Protein AF-A0A2D1KMP4-F1 (afdb_monomer_lite)

Organism: NCBI:txid1423822

pLDDT: mean 81.21, std 15.98, range [39.69, 97.38]

Radius of gyration: 29.08 Å; chains: 1; bounding box: 63×43×90 Å

Secondary structure (DSSP, 8-state):
-PPPPPPGGG--S---HHHHHHHHHHHHHHHSSPPBPPSSPPTT--HHHHHHHHHHHHH-TT---BGGGHHHHHHHHHHHHHHHHHHHHHHHHHHHHHHHHHHHHHHHHHHHHHHHHT-HHHHHHHHHHHHHHHHHHHHHHHHHHHHHHHHHHHHHHHHHHHHHTT-SHHHHHHHTS--SS------HHHH--

Sequence (193 aa):
MARKQKLLSQSKGNLTVLQQEAKYKAEILAKDGLPNLQKTPPHHLTGVAKQEYKRIIQSLGELPLRNLDRAELENYCTWYSIYKSVSKSLQKVDDQLAKAEQTLAVVEDELQQAEAIGSPEIIKSAAIKVDGAESACDQLESKRDREISRLDKATKNIKGLASDLGLNVNSRMQMNMPKGEEKEHHSLKGMFG

InterPro domains:
  IPR006448 Putative phage terminase, small subunit, P27 family [PF05119] (49-181)

Foldseek 3Di:
DDDPDAQLLPDPDPDDLVRSVVRVVVVVVVQPDFAAADQQDDPPQDDQLNVVSNVCSVVVPPQRDGNVLVVLSSQLSVLVVQLVVLVVVLVVLVVVLVVLVVQLVVLVVQLVVVVVVVDPVSNVVSVVSNVVSVVVNVVSVVVNVVSVVSNVVSVVSNVVSCLVSCVDPVSVCSVPVPRPPDPPSPDPVNVVD

Structure (mmCIF, N/CA/C/O backbone):
data_AF-A0A2D1KMP4-F1
#
_entry.id   AF-A0A2D1KMP4-F1
#
loop_
_atom_site.group_PDB
_atom_site.id
_atom_site.type_symbol
_atom_site.label_atom_id
_atom_site.label_alt_id
_atom_site.label_comp_id
_atom_site.label_asym_id
_atom_site.label_entity_id
_atom_site.label_seq_id
_atom_site.pdbx_PDB_ins_code
_atom_site.Cartn_x
_atom_site.Cartn_y
_atom_site.Cartn_z
_atom_site.occupancy
_atom_site.B_iso_or_equiv
_atom_site.auth_seq_id
_atom_site.auth_comp_id
_atom_site.auth_asym_id
_atom_site.auth_atom_id
_atom_site.pdbx_PDB_model_num
ATOM 1 N N . MET A 1 1 ? 20.921 14.127 -9.027 1.00 40.28 1 MET A N 1
ATOM 2 C CA . MET A 1 1 ? 20.101 13.270 -9.914 1.00 40.28 1 MET A CA 1
ATOM 3 C C . MET A 1 1 ? 20.418 13.632 -11.358 1.00 40.28 1 MET A C 1
ATOM 5 O O . MET A 1 1 ? 20.222 14.786 -11.724 1.00 40.28 1 MET A O 1
ATOM 9 N N . ALA A 1 2 ? 20.964 12.707 -12.151 1.00 39.69 2 ALA A N 1
ATOM 10 C CA . ALA A 1 2 ? 21.237 12.959 -13.566 1.00 39.69 2 ALA A CA 1
ATOM 11 C C . ALA A 1 2 ? 19.915 13.167 -14.327 1.00 39.69 2 ALA A C 1
ATOM 13 O O . ALA A 1 2 ? 18.962 12.407 -14.153 1.00 39.69 2 ALA A O 1
ATOM 14 N N . ARG A 1 3 ? 19.830 14.221 -15.146 1.00 56.75 3 ARG A N 1
ATOM 15 C CA . ARG A 1 3 ? 18.652 14.491 -15.982 1.00 56.75 3 ARG A CA 1
ATOM 16 C C . ARG A 1 3 ? 18.532 13.388 -17.034 1.00 56.75 3 ARG A C 1
ATOM 18 O O . ARG A 1 3 ? 19.512 13.120 -17.726 1.00 56.75 3 ARG A O 1
ATOM 25 N N . LYS A 1 4 ? 17.339 12.799 -17.190 1.00 62.91 4 LYS A N 1
ATOM 26 C CA . LYS A 1 4 ? 17.062 11.816 -18.251 1.00 62.91 4 LYS A CA 1
ATOM 27 C C . LYS A 1 4 ? 17.505 12.386 -19.605 1.00 62.91 4 LYS A C 1
ATOM 29 O O . LYS A 1 4 ? 17.060 13.469 -20.000 1.00 62.91 4 LYS A O 1
ATOM 34 N N . GLN A 1 5 ? 18.428 11.688 -20.265 1.00 66.81 5 GLN A N 1
ATOM 35 C CA . GLN A 1 5 ? 18.938 12.067 -21.580 1.00 66.81 5 GLN A CA 1
ATOM 36 C C . GLN A 1 5 ? 17.789 11.969 -22.585 1.00 66.81 5 GLN A C 1
ATOM 38 O O . GLN A 1 5 ? 17.115 10.947 -22.671 1.00 66.81 5 GLN A O 1
ATOM 43 N N . LYS A 1 6 ? 17.542 13.055 -23.321 1.00 63.88 6 LYS A N 1
ATOM 44 C CA . LYS A 1 6 ? 16.583 13.059 -24.429 1.00 63.88 6 LYS A CA 1
ATOM 45 C C . LYS A 1 6 ? 17.267 12.524 -25.677 1.00 63.88 6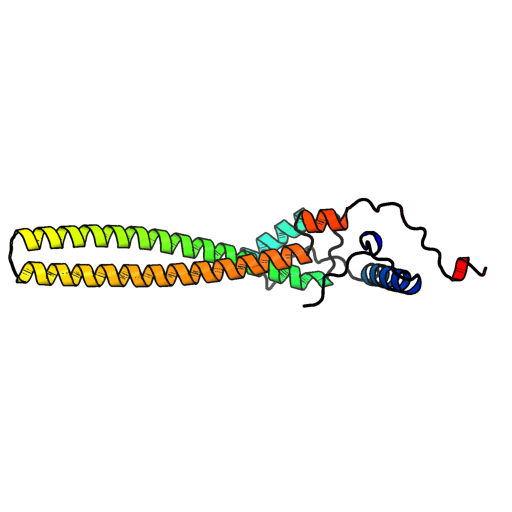 LYS A C 1
ATOM 47 O O . LYS A 1 6 ? 18.422 12.900 -25.918 1.00 63.88 6 LYS A O 1
ATOM 52 N N . LEU A 1 7 ? 16.525 11.752 -26.472 1.00 65.75 7 LEU A N 1
ATOM 53 C CA . LEU A 1 7 ? 16.952 11.348 -27.810 1.00 65.75 7 LEU A CA 1
ATOM 54 C C . LEU A 1 7 ? 17.369 12.581 -28.617 1.00 65.75 7 LEU A C 1
ATOM 56 O O . LEU A 1 7 ? 16.850 13.686 -28.401 1.00 65.75 7 LEU A O 1
ATOM 60 N N . LEU A 1 8 ? 18.306 12.405 -29.541 1.00 62.53 8 LEU A N 1
ATOM 61 C CA . LEU A 1 8 ? 18.800 13.470 -30.404 1.00 62.53 8 LEU A CA 1
ATOM 62 C C . LEU A 1 8 ? 17.639 14.160 -31.137 1.00 62.53 8 LEU A C 1
ATOM 64 O O . LEU A 1 8 ? 17.564 15.388 -31.133 1.00 62.53 8 LEU A O 1
ATOM 68 N N . SER A 1 9 ? 16.677 13.374 -31.627 1.00 59.25 9 SER A N 1
ATOM 69 C CA . SER A 1 9 ? 15.451 13.840 -32.294 1.00 59.25 9 SER A CA 1
ATOM 70 C C . SER A 1 9 ? 14.521 14.681 -31.407 1.00 59.25 9 SER A C 1
ATOM 72 O O . SER A 1 9 ? 13.751 15.494 -31.907 1.00 59.25 9 SER A O 1
ATOM 74 N N . GLN A 1 10 ? 14.590 14.533 -30.083 1.00 61.25 10 GLN A N 1
ATOM 75 C CA . GLN A 1 10 ? 13.753 15.257 -29.113 1.00 61.25 10 GLN A CA 1
ATOM 76 C C . GLN A 1 10 ? 14.471 16.453 -28.469 1.00 61.25 10 GLN A C 1
ATOM 78 O O . GLN A 1 10 ? 13.909 17.173 -27.629 1.00 61.25 10 GLN A O 1
ATOM 83 N N . SER A 1 11 ? 15.749 16.643 -28.789 1.00 66.31 11 SER A N 1
ATOM 84 C CA . SER A 1 11 ? 16.595 17.651 -28.169 1.00 66.31 11 SER A CA 1
ATOM 85 C C . SER A 1 11 ? 16.431 18.999 -28.875 1.00 66.31 11 SER A C 1
ATOM 87 O O . SER A 1 11 ? 17.081 19.263 -29.876 1.00 66.31 11 SER A O 1
ATOM 89 N N . LYS A 1 12 ? 15.624 19.905 -28.304 1.00 61.97 12 LYS A N 1
ATOM 90 C CA . LYS A 1 12 ? 15.416 21.286 -28.805 1.00 61.97 12 LYS A CA 1
ATOM 91 C C . LYS A 1 12 ? 16.604 22.250 -28.578 1.00 61.97 12 LYS A C 1
ATOM 93 O O . LYS A 1 12 ? 16.425 23.460 -28.626 1.00 61.97 12 LYS A O 1
ATOM 98 N N . GLY A 1 13 ? 17.787 21.737 -28.241 1.00 68.44 13 GLY A N 1
ATOM 99 C CA . GLY A 1 13 ? 18.981 22.554 -27.993 1.00 68.44 13 GLY A CA 1
ATOM 100 C C . GLY A 1 13 ? 19.805 22.770 -29.263 1.00 68.44 13 GLY A C 1
ATOM 101 O O . GLY A 1 13 ? 19.867 21.875 -30.106 1.00 68.44 13 GLY A O 1
ATOM 102 N N . ASN A 1 14 ? 20.485 23.915 -29.368 1.00 71.81 14 ASN A N 1
ATOM 103 C CA . ASN A 1 14 ? 21.475 24.192 -30.417 1.00 71.81 14 ASN A CA 1
ATOM 104 C C . ASN A 1 14 ? 22.758 23.380 -30.153 1.00 71.81 14 ASN A C 1
ATOM 106 O O . ASN A 1 14 ? 23.738 23.899 -29.627 1.00 71.81 14 ASN A O 1
ATOM 110 N N . LEU A 1 15 ? 22.711 22.075 -30.434 1.00 71.00 15 LEU A N 1
ATOM 111 C CA . LEU A 1 15 ? 23.826 21.144 -30.242 1.00 71.00 15 LEU A CA 1
ATOM 112 C C . LEU A 1 15 ? 24.847 21.278 -31.376 1.00 71.00 15 LEU A C 1
ATOM 114 O O . LEU A 1 15 ? 24.460 21.316 -32.546 1.00 71.00 15 LEU A O 1
ATOM 118 N N . THR A 1 16 ? 26.138 21.270 -31.041 1.00 78.81 16 THR A N 1
ATOM 119 C CA . THR A 1 16 ? 27.217 21.223 -32.042 1.00 78.81 16 THR A CA 1
ATOM 120 C C . THR A 1 16 ? 27.238 19.870 -32.761 1.00 78.81 16 THR A C 1
ATOM 122 O O . THR A 1 16 ? 26.800 18.867 -32.200 1.00 78.81 16 THR A O 1
ATOM 125 N N . VAL A 1 17 ? 27.779 19.807 -33.984 1.00 74.19 17 VAL A N 1
ATOM 126 C CA . VAL A 1 17 ? 27.841 18.567 -34.794 1.00 74.19 17 VAL A CA 1
ATOM 127 C C . VAL A 1 17 ? 28.484 17.404 -34.017 1.00 74.19 17 VAL A C 1
ATOM 129 O O . VAL A 1 17 ? 27.956 16.296 -34.003 1.00 74.19 17 VAL A O 1
ATOM 132 N N . LEU A 1 18 ? 29.546 17.678 -33.250 1.00 72.12 18 LEU A N 1
ATOM 133 C CA . LEU A 1 18 ? 30.201 16.685 -32.385 1.00 72.12 18 LEU A CA 1
ATOM 134 C C . LEU A 1 18 ? 29.292 16.162 -31.259 1.00 72.12 18 LEU A C 1
ATOM 136 O O . LEU A 1 18 ? 29.326 14.977 -30.930 1.00 72.12 18 LEU A O 1
ATOM 140 N N . GLN A 1 19 ? 28.459 17.022 -30.663 1.00 70.25 19 GLN A N 1
ATOM 141 C CA . GLN A 1 19 ? 27.498 16.612 -29.633 1.00 70.25 19 GLN A CA 1
ATOM 142 C C . GLN A 1 19 ? 26.354 15.775 -30.219 1.00 70.25 19 GLN A C 1
ATOM 144 O O . GLN A 1 19 ? 25.850 14.874 -29.545 1.00 70.25 19 GLN A O 1
ATOM 149 N N . GLN A 1 20 ? 25.947 16.060 -31.458 1.00 70.19 20 GLN A N 1
ATOM 150 C CA . GLN A 1 20 ? 24.933 15.285 -32.173 1.00 70.19 20 GLN A CA 1
ATOM 151 C C . GLN A 1 20 ? 25.458 13.883 -32.512 1.00 70.19 20 GLN A C 1
ATOM 153 O O . GLN A 1 20 ? 24.801 12.899 -32.175 1.00 70.19 20 GLN A O 1
ATOM 158 N N . GLU A 1 21 ? 26.680 13.780 -33.045 1.00 66.12 21 GLU A N 1
ATOM 159 C CA . GLU A 1 21 ? 27.351 12.500 -33.305 1.00 66.12 21 GLU A CA 1
ATOM 160 C C . GLU A 1 21 ? 27.545 11.672 -32.032 1.00 66.12 21 GLU A C 1
ATOM 162 O O . GLU A 1 21 ? 27.299 10.468 -32.038 1.00 66.12 21 GLU A O 1
ATOM 167 N N . ALA A 1 22 ? 27.962 12.297 -30.926 1.00 67.56 22 ALA A N 1
ATOM 168 C CA . ALA A 1 22 ? 28.132 11.605 -29.651 1.00 67.56 22 ALA A CA 1
ATOM 169 C C . ALA A 1 22 ? 26.804 11.029 -29.136 1.00 67.56 22 ALA A C 1
ATOM 171 O O . ALA A 1 22 ? 26.774 9.885 -28.687 1.00 67.56 22 ALA A O 1
ATOM 172 N N . LYS A 1 23 ? 25.699 11.780 -29.249 1.00 68.25 23 LYS A N 1
ATOM 173 C CA . LYS A 1 23 ? 24.355 11.295 -28.895 1.00 68.25 23 LYS A CA 1
ATOM 174 C C . LYS A 1 23 ? 23.878 10.176 -29.815 1.00 68.25 23 LYS A C 1
ATOM 176 O O . LYS A 1 23 ? 23.382 9.174 -29.315 1.00 68.25 23 LYS A O 1
ATOM 181 N N . TYR A 1 24 ? 24.062 10.316 -31.125 1.00 66.56 24 TYR A N 1
ATOM 182 C CA . TYR A 1 24 ? 23.687 9.291 -32.098 1.00 66.56 24 TYR A CA 1
ATOM 183 C C . TYR A 1 24 ? 24.484 7.997 -31.891 1.00 66.56 24 TYR A C 1
ATOM 185 O O . TYR A 1 24 ? 23.910 6.914 -31.837 1.00 66.56 24 TYR A O 1
ATOM 193 N N . LYS A 1 25 ? 25.801 8.100 -31.673 1.00 62.97 25 LYS A N 1
ATOM 194 C CA . LYS A 1 25 ? 26.648 6.956 -31.316 1.00 62.97 25 LYS A CA 1
ATOM 195 C C . LYS A 1 25 ? 26.201 6.326 -30.001 1.00 62.97 25 LYS A C 1
ATOM 197 O O . LYS A 1 25 ? 26.124 5.109 -29.950 1.00 62.97 25 LYS A O 1
ATOM 202 N N . ALA A 1 26 ? 25.848 7.109 -28.978 1.00 63.12 26 ALA A N 1
ATOM 203 C CA . ALA A 1 26 ? 25.287 6.570 -27.734 1.00 63.12 26 ALA A CA 1
ATOM 204 C C . ALA A 1 26 ? 23.953 5.839 -27.964 1.00 63.12 26 ALA A C 1
ATOM 206 O O . ALA A 1 26 ? 23.725 4.798 -27.358 1.00 63.12 26 ALA A O 1
ATOM 207 N N . GLU A 1 27 ? 23.088 6.340 -28.851 1.00 62.53 27 GLU A N 1
ATOM 208 C CA . GLU A 1 27 ? 21.833 5.677 -29.221 1.00 62.53 27 GLU A CA 1
ATOM 209 C C . GLU A 1 27 ? 22.067 4.364 -29.977 1.00 62.53 27 GLU A C 1
ATOM 211 O O . GLU A 1 27 ? 21.399 3.376 -29.682 1.00 62.53 27 GLU A O 1
ATOM 216 N N . ILE A 1 28 ? 23.011 4.326 -30.922 1.00 61.72 28 ILE A N 1
ATOM 217 C CA . ILE A 1 28 ? 23.364 3.117 -31.682 1.00 61.72 28 ILE A CA 1
ATOM 218 C C . ILE A 1 28 ? 24.086 2.096 -30.795 1.00 61.72 28 ILE A C 1
ATOM 220 O O . ILE A 1 28 ? 23.699 0.935 -30.776 1.00 61.72 28 ILE A O 1
ATOM 224 N N . LEU A 1 29 ? 25.059 2.527 -29.988 1.00 61.53 29 LEU A N 1
ATOM 225 C CA . LEU A 1 29 ? 25.752 1.680 -29.007 1.00 61.53 29 LEU A CA 1
ATOM 226 C C . LEU A 1 29 ? 24.793 1.140 -27.943 1.00 61.53 29 LEU A C 1
ATOM 228 O O . LEU A 1 29 ? 24.968 0.026 -27.463 1.00 61.53 29 LEU A O 1
ATOM 232 N N . ALA A 1 30 ? 23.763 1.909 -27.582 1.00 60.41 30 ALA A N 1
ATOM 233 C CA . ALA A 1 30 ? 22.693 1.401 -26.743 1.00 60.41 30 ALA A CA 1
ATOM 234 C C . ALA A 1 30 ? 21.821 0.391 -27.499 1.00 60.41 30 ALA A C 1
ATOM 236 O O . ALA A 1 30 ? 21.350 -0.549 -26.873 1.00 60.41 30 ALA A O 1
ATOM 237 N N . LYS A 1 31 ? 21.561 0.577 -28.804 1.00 57.25 31 LYS A N 1
ATOM 238 C CA . LYS A 1 31 ? 20.735 -0.290 -29.674 1.00 57.25 31 LYS A CA 1
ATOM 239 C C . LYS A 1 31 ? 21.371 -1.650 -29.975 1.00 57.25 31 LYS A C 1
ATOM 241 O O . LYS A 1 31 ? 20.670 -2.651 -29.836 1.00 57.25 31 LYS A O 1
ATOM 246 N N . ASP A 1 32 ? 22.651 -1.691 -30.324 1.00 52.06 32 ASP A N 1
ATOM 247 C CA . ASP A 1 32 ? 23.291 -2.874 -30.901 1.00 52.06 32 ASP A CA 1
ATOM 248 C C . ASP A 1 32 ? 24.003 -3.747 -29.860 1.00 52.06 32 ASP A C 1
ATOM 250 O O . ASP A 1 32 ? 25.019 -3.369 -29.282 1.00 52.06 32 ASP A O 1
ATOM 254 N N . GLY A 1 33 ? 23.483 -4.963 -29.661 1.00 54.53 33 GLY A N 1
ATOM 255 C CA . GLY A 1 33 ? 24.245 -6.079 -29.083 1.00 54.53 33 GLY A CA 1
ATOM 256 C C . GLY A 1 33 ? 23.697 -6.703 -27.798 1.00 54.53 33 GLY A C 1
ATOM 257 O O . GLY A 1 33 ? 24.234 -7.712 -27.344 1.00 54.53 33 GLY A O 1
ATOM 258 N N . LEU A 1 34 ? 22.630 -6.162 -27.205 1.00 60.38 34 LEU A N 1
ATOM 259 C CA . LEU A 1 34 ? 22.064 -6.716 -25.971 1.00 60.38 34 LEU A CA 1
ATOM 260 C C . LEU A 1 34 ? 20.913 -7.693 -26.258 1.00 60.38 34 LEU A C 1
ATOM 262 O O . LEU A 1 34 ? 19.994 -7.351 -27.003 1.00 60.38 34 LEU A O 1
ATOM 266 N N . PRO A 1 35 ? 20.916 -8.890 -25.642 1.00 63.44 35 PRO A N 1
ATOM 267 C CA . PRO A 1 35 ? 19.876 -9.881 -25.866 1.00 63.44 35 PRO A CA 1
ATOM 268 C C . PRO A 1 35 ? 18.506 -9.370 -25.408 1.00 63.44 35 PRO A C 1
ATOM 270 O O . PRO A 1 35 ? 18.383 -8.674 -24.393 1.00 63.44 35 PRO A O 1
ATOM 273 N N . ASN A 1 36 ? 17.473 -9.770 -26.153 1.00 68.94 36 ASN A N 1
ATOM 274 C CA . ASN A 1 36 ? 16.077 -9.488 -25.831 1.00 68.94 36 ASN A CA 1
ATOM 275 C C . ASN A 1 36 ? 15.731 -9.942 -24.411 1.00 68.94 36 ASN A C 1
ATOM 277 O O . ASN A 1 36 ? 16.254 -10.947 -23.920 1.00 68.94 36 ASN A O 1
ATOM 281 N N . LEU A 1 37 ? 14.814 -9.210 -23.781 1.00 78.31 37 LEU A N 1
ATOM 282 C CA . LEU A 1 37 ? 14.340 -9.503 -22.438 1.00 78.31 37 LEU A CA 1
ATOM 283 C C . LEU A 1 37 ? 13.833 -10.952 -22.312 1.00 78.31 37 LEU A C 1
ATOM 285 O O . LEU A 1 37 ? 13.089 -11.455 -23.161 1.00 78.31 37 LEU A O 1
ATOM 289 N N . GLN A 1 38 ? 14.225 -11.623 -21.229 1.00 78.12 38 GLN A N 1
ATOM 290 C CA . GLN A 1 38 ? 13.763 -12.969 -20.912 1.00 78.12 38 GLN A CA 1
ATOM 291 C C . GLN A 1 38 ? 12.228 -13.010 -20.839 1.00 78.12 38 GLN A C 1
ATOM 293 O O . GLN A 1 38 ? 11.606 -12.339 -20.026 1.00 78.12 38 GLN A O 1
ATOM 298 N N . LYS A 1 39 ? 11.594 -13.844 -21.669 1.00 80.06 39 LYS A N 1
ATOM 299 C CA . LYS A 1 39 ? 10.124 -13.973 -21.684 1.00 80.06 39 LYS A CA 1
ATOM 300 C C . LYS A 1 39 ? 9.580 -14.700 -20.451 1.00 80.06 39 LYS A C 1
ATOM 302 O O . LYS A 1 39 ? 8.442 -14.489 -20.039 1.00 80.06 39 LYS A O 1
ATOM 307 N N . THR A 1 40 ? 10.376 -15.600 -19.881 1.00 83.44 40 THR A N 1
ATOM 308 C CA . THR A 1 40 ? 9.990 -16.399 -18.717 1.00 83.44 40 THR A CA 1
ATOM 309 C C . THR A 1 40 ? 10.336 -15.672 -17.421 1.00 83.44 40 THR A C 1
ATOM 311 O O . THR A 1 40 ? 11.474 -15.223 -17.283 1.00 83.44 40 THR A O 1
ATOM 314 N N . PRO A 1 41 ? 9.421 -15.620 -16.438 1.00 85.00 41 PRO A N 1
ATOM 315 C CA . PRO A 1 41 ? 9.724 -15.008 -15.157 1.00 85.00 41 PRO A CA 1
ATOM 316 C C . PRO A 1 41 ? 10.853 -15.769 -14.432 1.00 85.00 41 PRO A C 1
ATOM 318 O O . PRO A 1 41 ? 10.819 -17.005 -14.396 1.00 85.00 41 PRO A O 1
ATOM 321 N N . PRO A 1 42 ? 11.810 -15.051 -13.823 1.00 85.31 42 PRO A N 1
ATOM 322 C CA . PRO A 1 42 ? 12.849 -15.604 -12.958 1.00 85.31 42 PRO A CA 1
ATOM 323 C C . PRO A 1 42 ? 12.305 -16.490 -11.833 1.00 85.31 42 PRO A C 1
ATOM 325 O O . PRO A 1 42 ? 11.187 -16.293 -11.353 1.00 85.31 42 PRO A O 1
ATOM 328 N N . HIS A 1 43 ? 13.121 -17.440 -11.369 1.00 85.81 43 HIS A N 1
ATOM 329 C CA . HIS A 1 43 ? 12.715 -18.402 -10.340 1.00 85.81 43 HIS A CA 1
ATOM 330 C C . HIS A 1 43 ? 12.435 -17.749 -8.977 1.00 85.81 43 HIS A C 1
ATOM 332 O O . HIS A 1 43 ? 11.528 -18.178 -8.269 1.00 85.81 43 HIS A O 1
ATOM 338 N N . HIS A 1 44 ? 13.169 -16.686 -8.632 1.00 87.25 44 HIS A N 1
ATOM 339 C CA . HIS A 1 44 ? 13.010 -15.968 -7.364 1.00 87.25 44 HIS A CA 1
ATOM 340 C C . HIS A 1 44 ? 11.761 -15.083 -7.302 1.00 87.25 44 HIS A C 1
ATOM 342 O O . HIS A 1 44 ? 11.338 -14.711 -6.210 1.00 87.25 44 HIS A O 1
ATOM 348 N N . LEU A 1 45 ? 11.139 -14.752 -8.441 1.00 88.62 45 LEU A N 1
ATOM 349 C CA . LEU A 1 45 ? 9.869 -14.027 -8.446 1.00 88.62 45 LEU A CA 1
ATOM 350 C C . LEU A 1 45 ? 8.720 -14.978 -8.099 1.00 88.62 45 LEU A C 1
ATOM 352 O O . LEU A 1 45 ? 8.444 -15.951 -8.806 1.00 88.62 45 LEU A O 1
ATOM 356 N N . THR A 1 46 ? 7.999 -14.661 -7.026 1.00 90.12 46 THR A N 1
ATOM 357 C CA . THR A 1 46 ? 6.922 -15.499 -6.486 1.00 90.12 46 THR A CA 1
ATOM 358 C C . THR A 1 46 ? 5.575 -14.767 -6.461 1.00 90.12 46 THR A C 1
ATOM 360 O O . THR A 1 46 ? 5.496 -13.539 -6.543 1.00 90.12 46 THR A O 1
ATOM 363 N N . GLY A 1 47 ? 4.481 -15.536 -6.413 1.00 92.81 47 GLY A N 1
ATOM 364 C CA . GLY A 1 47 ? 3.122 -15.022 -6.213 1.00 92.81 47 GLY A CA 1
ATOM 365 C C . GLY A 1 47 ? 2.678 -13.946 -7.214 1.00 92.81 47 GLY A C 1
ATOM 366 O O . GLY A 1 47 ? 2.721 -14.147 -8.430 1.00 92.81 47 GLY A O 1
ATOM 367 N N . VAL A 1 48 ? 2.228 -12.803 -6.684 1.00 93.19 48 VAL A N 1
ATOM 368 C CA . VAL A 1 48 ? 1.697 -11.667 -7.459 1.00 93.19 48 VAL A CA 1
ATOM 369 C C . VAL A 1 48 ? 2.762 -11.068 -8.377 1.00 93.19 48 VAL A C 1
ATOM 371 O O . VAL A 1 48 ? 2.452 -10.734 -9.517 1.00 93.19 48 VAL A O 1
ATOM 374 N N . ALA A 1 49 ? 4.019 -10.992 -7.932 1.00 93.25 49 ALA A N 1
ATOM 375 C CA . ALA A 1 49 ? 5.102 -10.435 -8.739 1.00 93.25 49 ALA A CA 1
ATOM 376 C C . ALA A 1 49 ? 5.332 -11.258 -10.019 1.00 93.25 49 ALA A C 1
ATOM 378 O O . ALA A 1 49 ? 5.498 -10.711 -11.106 1.00 93.25 49 ALA A O 1
ATOM 379 N N . LYS A 1 50 ? 5.253 -12.591 -9.917 1.00 93.56 50 LYS A N 1
ATOM 380 C CA . LYS A 1 50 ? 5.367 -13.501 -11.068 1.00 93.56 50 LYS A CA 1
ATOM 381 C C . LYS A 1 50 ? 4.215 -13.342 -12.062 1.00 93.56 50 LYS A C 1
ATOM 383 O O . LYS A 1 50 ? 4.425 -13.454 -13.269 1.00 93.56 50 LYS A O 1
ATOM 388 N N . GLN A 1 51 ? 2.999 -13.125 -11.564 1.00 93.00 51 GLN A N 1
ATOM 389 C CA . GLN A 1 51 ? 1.825 -12.872 -12.406 1.00 93.00 51 GLN A CA 1
ATOM 390 C C . GLN A 1 51 ? 1.962 -11.539 -13.144 1.00 93.00 51 GLN A C 1
ATOM 392 O O . GLN A 1 51 ? 1.715 -11.479 -14.346 1.00 93.00 51 GLN A O 1
ATOM 397 N N . GLU A 1 52 ? 2.424 -10.506 -12.443 1.00 91.62 52 GLU A N 1
ATOM 398 C CA . GLU A 1 52 ? 2.630 -9.181 -13.018 1.00 91.62 52 GLU A CA 1
ATOM 399 C C . GLU A 1 52 ? 3.714 -9.189 -14.098 1.00 91.62 52 GLU A C 1
ATOM 401 O O . GLU A 1 52 ? 3.506 -8.651 -15.183 1.00 91.62 52 GLU A O 1
ATOM 406 N N . TYR A 1 53 ? 4.816 -9.905 -13.864 1.00 91.56 53 TYR A N 1
ATOM 407 C CA . TYR A 1 53 ? 5.857 -10.104 -14.871 1.00 91.56 53 TYR A CA 1
ATOM 408 C C . TYR A 1 53 ? 5.283 -10.699 -16.162 1.00 91.56 53 TYR A C 1
ATOM 410 O O . TYR A 1 53 ? 5.509 -10.177 -17.252 1.00 91.56 53 TYR A O 1
ATOM 418 N N . LYS A 1 54 ? 4.480 -11.767 -16.050 1.00 90.81 54 LYS A N 1
ATOM 419 C CA . LYS A 1 54 ? 3.829 -12.396 -17.210 1.00 90.81 54 LYS A CA 1
ATOM 420 C C . LYS A 1 54 ? 2.899 -11.424 -17.940 1.00 90.81 54 LYS A C 1
ATOM 422 O O . LYS A 1 54 ? 2.937 -11.371 -19.166 1.00 90.81 54 LYS A O 1
ATOM 427 N N . ARG A 1 55 ? 2.102 -10.646 -17.201 1.00 89.81 55 ARG A N 1
ATOM 428 C CA . ARG A 1 55 ? 1.179 -9.646 -17.758 1.00 89.81 55 ARG A CA 1
ATOM 429 C C . ARG A 1 55 ? 1.922 -8.579 -18.562 1.00 89.81 55 ARG A C 1
ATOM 431 O O . ARG A 1 55 ? 1.509 -8.248 -19.673 1.00 89.81 55 ARG A O 1
ATOM 438 N N . ILE A 1 56 ? 3.019 -8.057 -18.013 1.00 87.19 56 ILE A N 1
ATOM 439 C CA . ILE A 1 56 ? 3.839 -7.026 -18.657 1.00 87.19 56 ILE A CA 1
ATOM 440 C C . ILE A 1 56 ? 4.492 -7.576 -19.921 1.00 87.19 56 ILE A C 1
ATOM 442 O O . ILE A 1 56 ? 4.343 -6.966 -20.973 1.00 87.19 56 ILE A O 1
ATOM 446 N N . ILE A 1 57 ? 5.127 -8.750 -19.853 1.00 85.19 57 ILE A N 1
ATOM 447 C CA . ILE A 1 57 ? 5.757 -9.387 -21.021 1.00 85.19 57 ILE A CA 1
ATOM 448 C C . ILE A 1 57 ? 4.747 -9.636 -22.151 1.00 85.19 57 ILE A C 1
ATOM 450 O O . ILE A 1 57 ? 5.075 -9.422 -23.313 1.00 85.19 57 ILE A O 1
ATOM 454 N N . GLN A 1 58 ? 3.512 -10.036 -21.832 1.00 83.94 58 GLN A N 1
ATOM 455 C CA . GLN A 1 58 ? 2.447 -10.200 -22.832 1.00 83.94 58 GLN A CA 1
ATOM 456 C C . GLN A 1 58 ? 1.998 -8.869 -23.453 1.00 83.94 58 GLN A C 1
ATOM 458 O O . GLN A 1 58 ? 1.612 -8.835 -24.616 1.00 83.94 58 GLN A O 1
ATOM 463 N N . SER A 1 59 ? 2.063 -7.777 -22.689 1.00 78.50 59 SER A N 1
ATOM 464 C CA . SER A 1 59 ? 1.605 -6.442 -23.103 1.00 78.50 59 SER A CA 1
ATOM 465 C C . SER A 1 59 ? 2.718 -5.565 -23.695 1.00 78.50 59 SER A C 1
ATOM 467 O O . SER A 1 59 ? 2.467 -4.417 -24.066 1.00 78.50 59 SER A O 1
ATOM 469 N N . LEU A 1 60 ? 3.961 -6.059 -23.739 1.00 74.44 60 LEU A N 1
ATOM 470 C CA . LEU A 1 60 ? 5.140 -5.283 -24.133 1.00 74.44 60 LEU A CA 1
ATOM 471 C C . LEU A 1 60 ? 5.121 -4.881 -25.616 1.00 74.44 60 LEU A C 1
ATOM 473 O O . LEU A 1 60 ? 5.638 -3.820 -25.959 1.00 74.44 60 LEU A O 1
ATOM 477 N N . GLY A 1 61 ? 4.501 -5.694 -26.479 1.00 68.81 61 GLY A N 1
ATOM 478 C CA . GLY A 1 61 ? 4.467 -5.458 -27.925 1.00 68.81 61 GLY A CA 1
ATOM 479 C C . GLY A 1 61 ? 5.875 -5.334 -28.517 1.00 68.81 61 GLY A C 1
ATOM 480 O O . GLY A 1 61 ? 6.729 -6.179 -28.262 1.00 68.81 61 GLY A O 1
ATOM 481 N N . GLU A 1 62 ? 6.114 -4.263 -29.276 1.00 64.25 62 GLU A N 1
ATOM 482 C CA . GLU A 1 62 ? 7.390 -3.957 -29.949 1.00 64.25 62 GLU A CA 1
ATOM 483 C C . GLU A 1 62 ? 8.331 -3.058 -29.126 1.00 64.25 62 GLU A C 1
ATOM 485 O O . GLU A 1 62 ? 9.280 -2.486 -29.664 1.00 64.25 62 GLU A O 1
ATOM 490 N N . LEU A 1 63 ? 8.077 -2.875 -27.824 1.00 67.81 63 LEU A N 1
ATOM 491 C CA . LEU A 1 63 ? 8.961 -2.055 -26.995 1.00 67.81 63 LEU A CA 1
ATOM 492 C C . LEU A 1 63 ? 10.389 -2.630 -26.996 1.00 67.81 63 LEU A C 1
ATOM 494 O O . LEU A 1 63 ? 10.556 -3.823 -26.726 1.00 67.81 63 LEU A O 1
ATOM 498 N N . PRO A 1 64 ? 11.426 -1.798 -27.214 1.00 67.50 64 PRO A N 1
ATOM 499 C CA . PRO A 1 64 ? 12.817 -2.241 -27.260 1.00 67.50 64 PRO A CA 1
ATOM 500 C C . PRO A 1 64 ? 13.388 -2.463 -25.846 1.00 67.50 64 PRO A C 1
ATOM 502 O O . PRO A 1 64 ? 14.423 -1.901 -25.491 1.00 67.50 64 PRO A O 1
ATOM 505 N N . LEU A 1 65 ? 12.699 -3.256 -25.020 1.00 70.56 65 LEU A N 1
ATOM 506 C CA . LEU A 1 65 ? 13.170 -3.649 -23.694 1.00 70.56 65 LEU A CA 1
ATOM 507 C C . LEU A 1 65 ? 14.150 -4.816 -23.805 1.00 70.56 65 LEU A C 1
ATOM 509 O O . LEU A 1 65 ? 13.892 -5.835 -24.454 1.00 70.56 65 LEU A O 1
ATOM 513 N N . ARG A 1 66 ? 15.292 -4.666 -23.144 1.00 72.75 66 ARG A N 1
ATOM 514 C CA . ARG A 1 66 ? 16.421 -5.595 -23.212 1.00 72.75 66 ARG A CA 1
ATOM 515 C C . ARG A 1 66 ? 16.626 -6.307 -21.890 1.00 72.75 66 ARG A C 1
ATOM 517 O O . ARG A 1 66 ? 16.094 -5.914 -20.858 1.00 72.75 66 ARG A O 1
ATOM 524 N N . ASN A 1 67 ? 17.474 -7.333 -21.892 1.00 72.88 67 ASN A N 1
ATOM 525 C CA . ASN A 1 67 ? 17.878 -7.995 -20.649 1.00 72.88 67 ASN A CA 1
ATOM 526 C C . ASN A 1 67 ? 18.580 -7.067 -19.649 1.00 72.88 67 ASN A C 1
ATOM 528 O O . ASN A 1 67 ? 18.600 -7.390 -18.467 1.00 72.88 67 ASN A O 1
ATOM 532 N N . LEU A 1 68 ? 19.122 -5.925 -20.081 1.00 72.06 68 LEU A N 1
ATOM 533 C CA . LEU A 1 68 ? 19.654 -4.920 -19.158 1.00 72.06 68 LEU A CA 1
ATOM 534 C C . LEU A 1 68 ? 18.550 -4.343 -18.254 1.00 72.06 68 LEU A C 1
ATOM 536 O O . LEU A 1 68 ? 18.755 -4.187 -17.054 1.00 72.06 68 LEU A O 1
ATOM 540 N N . ASP A 1 69 ? 17.352 -4.147 -18.807 1.00 79.94 69 ASP A N 1
ATOM 541 C CA . ASP A 1 69 ? 16.181 -3.606 -18.105 1.00 79.94 69 ASP A CA 1
ATOM 542 C C . ASP A 1 69 ? 15.498 -4.665 -17.218 1.00 79.94 69 ASP A C 1
ATOM 544 O O . ASP A 1 69 ? 14.532 -4.392 -16.501 1.00 79.94 69 ASP A O 1
ATOM 548 N N . ARG A 1 70 ? 15.997 -5.910 -17.243 1.00 83.12 70 ARG A N 1
ATOM 549 C CA . ARG A 1 70 ? 15.430 -7.037 -16.498 1.00 83.12 70 ARG A CA 1
ATOM 550 C C . ARG A 1 70 ? 15.388 -6.761 -15.001 1.00 83.12 70 ARG A C 1
ATOM 552 O O . ARG A 1 70 ? 14.365 -7.026 -14.378 1.00 83.12 70 ARG A O 1
ATOM 559 N N . ALA A 1 71 ? 16.467 -6.227 -14.431 1.00 86.50 71 ALA A N 1
ATOM 560 C CA . ALA A 1 71 ? 16.529 -5.925 -13.002 1.00 86.50 71 ALA A CA 1
ATOM 561 C C . ALA A 1 71 ? 15.485 -4.867 -12.602 1.00 86.50 71 ALA A C 1
ATOM 563 O O . ALA A 1 71 ? 14.832 -4.991 -11.566 1.00 86.50 71 ALA A O 1
ATOM 564 N N . GLU A 1 72 ? 15.273 -3.857 -13.448 1.00 88.31 72 GLU A N 1
ATOM 565 C CA . GLU A 1 72 ? 14.254 -2.827 -13.231 1.00 88.31 72 GLU A CA 1
ATOM 566 C C . GLU A 1 72 ? 12.839 -3.406 -13.318 1.00 88.31 72 GLU A C 1
ATOM 568 O O . GLU A 1 72 ? 11.996 -3.107 -12.469 1.00 88.31 72 GLU A O 1
ATOM 573 N N . LEU A 1 73 ? 12.585 -4.300 -14.278 1.00 89.38 73 LEU A N 1
ATOM 574 C CA . LEU A 1 73 ? 11.305 -4.995 -14.395 1.00 89.38 73 LEU A CA 1
ATOM 575 C C . LEU A 1 73 ? 11.035 -5.928 -13.207 1.00 89.38 73 LEU A C 1
ATOM 577 O O . LEU A 1 73 ? 9.918 -5.970 -12.691 1.00 89.38 73 LEU A O 1
ATOM 581 N N . GLU A 1 74 ? 12.036 -6.675 -12.748 1.00 91.44 74 GLU A N 1
ATOM 582 C CA . GLU A 1 74 ? 11.915 -7.531 -11.564 1.00 91.44 74 GLU A CA 1
ATOM 583 C C . GLU A 1 74 ? 11.600 -6.706 -10.308 1.00 91.44 74 GLU A C 1
ATOM 585 O O . GLU A 1 74 ? 10.702 -7.060 -9.532 1.00 91.44 74 GLU A O 1
ATOM 590 N N . ASN A 1 75 ? 12.271 -5.563 -10.148 1.00 91.94 75 ASN A N 1
ATOM 591 C CA . ASN A 1 75 ? 11.992 -4.613 -9.077 1.00 91.94 75 ASN A CA 1
ATOM 592 C C . ASN A 1 75 ? 10.579 -4.035 -9.188 1.00 91.94 75 ASN A C 1
ATOM 594 O O . ASN A 1 75 ? 9.874 -3.959 -8.181 1.00 91.94 75 ASN A O 1
ATOM 598 N N . TYR A 1 76 ? 10.128 -3.690 -10.397 1.00 93.88 76 TYR A N 1
ATOM 599 C CA . TYR A 1 76 ? 8.766 -3.212 -10.634 1.00 93.88 76 TYR A CA 1
ATOM 600 C C . TYR A 1 76 ? 7.739 -4.247 -10.169 1.00 93.88 76 TYR A C 1
ATOM 602 O O . TYR A 1 76 ? 6.835 -3.932 -9.395 1.00 93.88 76 TYR A O 1
ATOM 610 N N . CYS A 1 77 ? 7.914 -5.503 -10.585 1.00 93.69 77 CYS A N 1
ATOM 611 C CA . CYS A 1 77 ? 7.016 -6.599 -10.230 1.00 93.69 77 CYS A CA 1
ATOM 612 C C . CYS A 1 77 ? 6.986 -6.842 -8.714 1.00 93.69 77 CYS A C 1
ATOM 614 O O . CYS A 1 77 ? 5.925 -7.093 -8.136 1.00 93.69 77 CYS A O 1
ATOM 616 N N . THR A 1 78 ? 8.141 -6.731 -8.058 1.00 94.75 78 THR A N 1
ATOM 617 C CA . THR A 1 78 ? 8.261 -6.859 -6.601 1.00 94.75 78 THR A CA 1
ATOM 618 C C . THR A 1 78 ? 7.511 -5.738 -5.884 1.00 94.75 78 THR A C 1
ATOM 620 O O . THR A 1 78 ? 6.684 -6.011 -5.011 1.00 94.75 78 THR A O 1
ATOM 623 N N . TRP A 1 79 ? 7.709 -4.482 -6.294 1.00 96.19 79 TRP A N 1
ATOM 624 C CA . TRP A 1 79 ? 6.982 -3.344 -5.730 1.00 96.19 79 TRP A CA 1
ATOM 625 C C . TRP A 1 79 ? 5.478 -3.422 -5.983 1.00 96.19 79 TRP A C 1
ATOM 627 O O . TRP A 1 79 ? 4.702 -3.088 -5.090 1.00 96.19 79 TRP A O 1
ATOM 637 N N . TYR A 1 80 ? 5.051 -3.924 -7.143 1.00 95.31 80 TYR A N 1
ATOM 638 C CA . TYR A 1 80 ? 3.639 -4.167 -7.438 1.00 95.31 80 TYR A CA 1
ATOM 639 C C . TYR A 1 80 ? 3.021 -5.221 -6.505 1.00 95.31 80 TYR A C 1
ATOM 641 O O . TYR A 1 80 ? 1.903 -5.051 -6.012 1.00 95.31 80 TYR A O 1
ATOM 649 N N . SER A 1 81 ? 3.762 -6.288 -6.192 1.00 95.94 81 SER A N 1
ATOM 650 C CA . SER A 1 81 ? 3.333 -7.282 -5.203 1.00 95.94 81 SER A CA 1
ATOM 651 C C . SER A 1 81 ? 3.180 -6.670 -3.808 1.00 95.94 81 SER A C 1
ATOM 653 O O . SER A 1 81 ? 2.163 -6.901 -3.150 1.00 95.94 81 SER A O 1
ATOM 655 N N . ILE A 1 82 ? 4.153 -5.857 -3.377 1.00 95.88 82 ILE A N 1
ATOM 656 C CA . ILE A 1 82 ? 4.106 -5.141 -2.093 1.00 95.88 82 ILE A CA 1
ATOM 657 C C . ILE A 1 82 ? 2.898 -4.205 -2.059 1.00 95.88 82 ILE A C 1
ATOM 659 O O . ILE A 1 82 ? 2.107 -4.282 -1.123 1.00 95.88 82 ILE A O 1
ATOM 663 N N . TYR A 1 83 ? 2.701 -3.396 -3.102 1.00 97.12 83 TYR A N 1
ATOM 664 C CA . TYR A 1 83 ? 1.545 -2.511 -3.245 1.00 97.12 83 TYR A CA 1
ATOM 665 C C . TYR A 1 83 ? 0.234 -3.272 -3.025 1.00 97.12 83 TYR A C 1
ATOM 667 O O . TYR A 1 83 ? -0.536 -2.924 -2.136 1.00 97.12 83 TYR A O 1
ATOM 675 N N . LYS A 1 84 ? 0.027 -4.390 -3.735 1.00 96.25 84 LYS A N 1
ATOM 676 C CA . LYS A 1 84 ? -1.195 -5.197 -3.603 1.00 96.25 84 LYS A CA 1
ATOM 677 C C . LYS A 1 84 ? -1.367 -5.791 -2.201 1.00 96.25 84 LYS A C 1
ATOM 679 O O . LYS A 1 84 ? -2.498 -5.912 -1.733 1.00 96.25 84 LYS A O 1
ATOM 684 N N . SER A 1 85 ? -0.281 -6.187 -1.534 1.00 95.81 85 SER A N 1
ATOM 685 C CA . SER A 1 85 ? -0.352 -6.679 -0.150 1.00 95.81 85 SER A CA 1
ATOM 686 C C . SER A 1 85 ? -0.694 -5.576 0.850 1.00 95.81 85 SER A C 1
ATOM 688 O O . SER A 1 85 ? -1.547 -5.795 1.708 1.00 95.81 85 SER A O 1
ATOM 690 N N . VAL A 1 86 ? -0.097 -4.391 0.701 1.00 96.94 86 VAL A N 1
ATOM 691 C CA . VAL A 1 86 ? -0.336 -3.241 1.578 1.00 96.94 86 VAL A CA 1
ATOM 692 C C . VAL A 1 86 ? -1.757 -2.726 1.387 1.00 96.94 86 VAL A C 1
ATOM 694 O O . VAL A 1 86 ? -2.441 -2.509 2.373 1.00 96.94 86 VAL A O 1
ATOM 697 N N . SER A 1 87 ? -2.272 -2.643 0.155 1.00 96.88 87 SER A N 1
ATOM 698 C CA . SER A 1 87 ? -3.674 -2.265 -0.081 1.00 96.88 87 SER A CA 1
ATOM 699 C C . SER A 1 87 ? -4.661 -3.196 0.627 1.00 96.88 87 SER A C 1
ATOM 701 O O . SER A 1 87 ?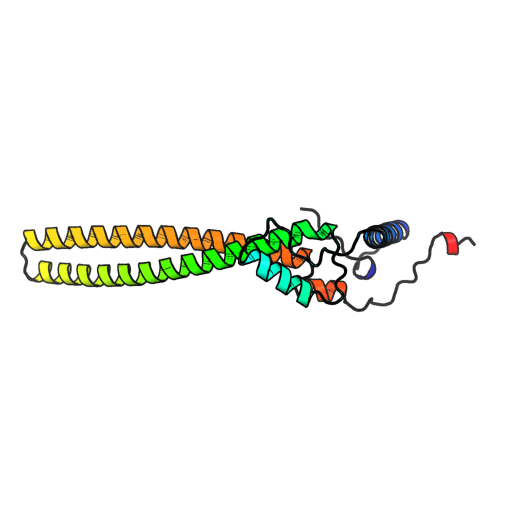 -5.643 -2.739 1.198 1.00 96.88 87 SER A O 1
ATOM 703 N N . LYS A 1 88 ? -4.393 -4.510 0.638 1.00 96.69 88 LYS A N 1
ATOM 704 C CA . LYS A 1 88 ? -5.222 -5.475 1.378 1.00 96.69 88 LYS A CA 1
ATOM 705 C C . LYS A 1 88 ? -5.088 -5.326 2.893 1.00 96.69 88 LYS A C 1
ATOM 707 O O . LYS A 1 88 ? -6.055 -5.557 3.606 1.00 96.69 88 LYS A O 1
ATOM 712 N N . SER A 1 89 ? -3.885 -5.033 3.378 1.00 96.12 89 SER A N 1
ATOM 713 C CA . SER A 1 89 ? -3.605 -4.796 4.797 1.00 96.12 89 SER A CA 1
ATOM 714 C C . SER A 1 89 ? -4.321 -3.540 5.289 1.00 96.12 89 SER A C 1
ATOM 716 O O . SER A 1 89 ? -5.015 -3.600 6.298 1.00 96.12 89 SER A O 1
ATOM 718 N N . LEU A 1 90 ? -4.239 -2.454 4.517 1.00 96.25 90 LEU A N 1
ATOM 719 C CA . LEU A 1 90 ? -4.908 -1.185 4.778 1.00 96.25 90 LEU A CA 1
ATOM 720 C C . LEU A 1 90 ? -6.425 -1.365 4.875 1.00 96.25 90 LEU A C 1
ATOM 722 O O . LEU A 1 90 ? -6.987 -1.015 5.900 1.00 96.25 90 LEU A O 1
ATOM 726 N N . GLN A 1 91 ? -7.049 -2.046 3.905 1.00 96.25 91 GLN A N 1
ATOM 727 C CA . GLN A 1 91 ? -8.488 -2.334 3.961 1.00 96.25 91 GLN A CA 1
ATOM 728 C C . GLN A 1 91 ? -8.890 -3.053 5.255 1.00 96.25 91 GLN A C 1
ATOM 730 O O . GLN A 1 91 ? -9.883 -2.707 5.878 1.00 96.25 91 GLN A O 1
ATOM 735 N N . LYS A 1 92 ? -8.103 -4.043 5.695 1.00 97.00 92 LYS A N 1
ATOM 736 C CA . LYS A 1 92 ? -8.383 -4.745 6.955 1.00 97.00 92 LYS A CA 1
ATOM 737 C C . LYS A 1 92 ? -8.260 -3.832 8.170 1.00 97.00 92 LYS A C 1
ATOM 739 O O . LYS A 1 92 ? -8.970 -4.052 9.142 1.00 97.00 92 LYS A O 1
ATOM 744 N N . VAL A 1 93 ? -7.318 -2.890 8.151 1.00 96.94 93 VAL A N 1
ATOM 745 C CA . VAL A 1 93 ? -7.158 -1.909 9.230 1.00 96.94 93 VAL A CA 1
ATOM 746 C C . VAL A 1 93 ? -8.332 -0.938 9.230 1.00 96.94 93 VAL A C 1
ATOM 748 O O . VAL A 1 93 ? -8.874 -0.696 10.298 1.00 96.94 93 VAL A O 1
ATOM 751 N N . ASP A 1 94 ? -8.782 -0.473 8.066 1.00 95.88 94 ASP A N 1
ATOM 752 C CA . ASP A 1 94 ? -9.964 0.388 7.950 1.00 95.88 94 ASP A CA 1
ATOM 753 C C . ASP A 1 94 ? -11.225 -0.331 8.464 1.00 95.88 94 ASP A C 1
ATOM 755 O O . ASP A 1 94 ? -11.975 0.223 9.265 1.00 95.88 94 ASP A O 1
ATOM 759 N N . ASP A 1 95 ? -11.406 -1.610 8.114 1.00 96.62 95 ASP A N 1
ATOM 760 C CA . ASP A 1 95 ? -12.512 -2.433 8.625 1.00 96.62 95 ASP A CA 1
ATOM 761 C C . ASP A 1 95 ? -12.432 -2.646 10.153 1.00 96.62 95 ASP A C 1
ATOM 763 O O . ASP A 1 95 ? -13.454 -2.827 10.819 1.00 96.62 95 ASP A O 1
ATOM 767 N N . GLN A 1 96 ? -11.220 -2.700 10.720 1.00 96.44 96 GLN A N 1
ATOM 768 C CA . GLN A 1 96 ? -10.998 -2.806 12.167 1.00 96.44 96 GLN A CA 1
ATOM 769 C C . GLN A 1 96 ? -11.277 -1.482 12.872 1.00 96.44 96 GLN A C 1
ATOM 771 O O . GLN A 1 96 ? -11.898 -1.490 13.931 1.00 96.44 96 GLN A O 1
ATOM 776 N N . LEU A 1 97 ? -10.841 -0.372 12.278 1.00 95.50 97 LEU A N 1
ATOM 777 C CA . LEU A 1 97 ? -11.040 0.969 12.807 1.00 95.50 97 LEU A CA 1
ATOM 778 C C . LEU A 1 97 ? -12.530 1.305 12.864 1.00 95.50 97 LEU A C 1
ATOM 780 O O . LEU A 1 97 ? -13.009 1.665 13.929 1.00 95.50 97 LEU A O 1
ATOM 784 N N . ALA A 1 98 ? -13.289 1.028 11.799 1.00 95.81 98 ALA A N 1
ATOM 785 C CA . ALA A 1 98 ? -14.738 1.245 11.783 1.00 95.81 98 ALA A CA 1
ATOM 786 C C . ALA A 1 98 ? -15.473 0.497 12.916 1.00 95.81 98 ALA A C 1
ATOM 788 O O . ALA A 1 98 ? -16.430 1.000 13.500 1.00 95.81 98 ALA A O 1
ATOM 789 N N . LYS A 1 99 ? -15.018 -0.716 13.262 1.00 96.44 99 LYS A N 1
ATOM 790 C CA . LYS A 1 99 ? -15.574 -1.483 14.392 1.00 96.44 99 LYS A CA 1
ATOM 791 C C . LYS A 1 99 ? -15.170 -0.905 15.745 1.00 96.44 99 LYS A C 1
ATOM 793 O O . LYS A 1 99 ? -15.961 -0.954 16.686 1.00 96.44 99 LYS A O 1
ATOM 798 N N . ALA A 1 100 ? -13.939 -0.413 15.856 1.00 95.19 100 ALA A N 1
ATOM 799 C CA . ALA A 1 100 ? -13.438 0.212 17.071 1.00 95.19 100 ALA A CA 1
ATOM 800 C C . ALA A 1 100 ? -14.166 1.536 17.343 1.00 95.19 100 ALA A C 1
ATOM 802 O O . ALA A 1 100 ? -14.670 1.713 18.444 1.00 95.19 100 ALA A O 1
ATOM 803 N N . GLU A 1 101 ? -14.346 2.378 16.323 1.00 95.00 101 GLU A N 1
ATOM 804 C CA . GLU A 1 101 ? -15.135 3.618 16.380 1.00 95.00 101 GLU A CA 1
ATOM 805 C C . GLU A 1 101 ? -16.587 3.343 16.792 1.00 95.00 101 GLU A C 1
ATOM 807 O O . GLU A 1 101 ? -17.129 4.014 17.665 1.00 95.00 101 GLU A O 1
ATOM 812 N N . GLN A 1 102 ? -17.212 2.300 16.231 1.00 95.50 102 GLN A N 1
ATOM 813 C CA . GLN A 1 102 ? -18.557 1.895 16.644 1.00 95.50 102 GLN A CA 1
ATOM 814 C C . GLN A 1 102 ? -18.607 1.445 18.112 1.00 95.50 102 GLN A C 1
ATOM 816 O O . GLN A 1 102 ? -19.578 1.724 18.809 1.00 95.50 102 GLN A O 1
ATOM 821 N N . THR A 1 103 ? -17.576 0.741 18.583 1.00 95.25 103 THR A N 1
ATOM 822 C CA . THR A 1 103 ? -17.482 0.319 19.988 1.00 95.25 103 THR A CA 1
ATOM 823 C C . THR A 1 103 ? -17.292 1.522 20.906 1.00 95.25 103 THR A C 1
ATOM 825 O O . THR A 1 103 ? -17.940 1.585 21.945 1.00 95.25 103 THR A O 1
ATOM 828 N N . LEU A 1 104 ? -16.444 2.476 20.516 1.00 94.88 104 LEU A N 1
ATOM 829 C CA . LEU A 1 104 ? -16.213 3.710 21.260 1.00 94.88 104 LEU A CA 1
ATOM 830 C C . LEU A 1 104 ? -17.523 4.484 21.444 1.00 94.88 104 LEU A C 1
ATOM 832 O O . LEU A 1 104 ? -17.884 4.761 22.580 1.00 94.88 104 LEU A O 1
ATOM 836 N N . ALA A 1 105 ? -18.293 4.686 20.370 1.00 96.00 105 ALA A N 1
ATOM 837 C CA . ALA A 1 105 ? -19.585 5.374 20.433 1.00 96.00 105 ALA A CA 1
ATOM 838 C C . ALA A 1 105 ? -20.576 4.710 21.411 1.00 96.00 105 ALA A C 1
ATOM 840 O O . ALA A 1 105 ? -21.234 5.386 22.195 1.00 96.00 105 ALA A O 1
ATOM 841 N N . VAL A 1 106 ? -20.655 3.372 21.420 1.00 96.00 106 VAL A N 1
ATOM 842 C CA . VAL A 1 106 ? -21.521 2.639 22.366 1.00 96.00 106 VAL A CA 1
ATOM 843 C C . VAL A 1 106 ? -21.086 2.870 23.813 1.00 96.00 106 VAL A C 1
ATOM 845 O O . VAL A 1 106 ? -21.922 3.021 24.700 1.00 96.00 106 VAL A O 1
ATOM 848 N N . VAL A 1 107 ? -19.780 2.879 24.068 1.00 95.25 107 VAL A N 1
ATOM 849 C CA . VAL A 1 107 ? -19.240 3.049 25.419 1.00 95.25 107 VAL A CA 1
ATOM 850 C C . VAL A 1 107 ? -19.352 4.506 25.890 1.00 95.25 107 VAL A C 1
ATOM 852 O O . VAL A 1 107 ? -19.606 4.743 27.070 1.00 95.25 107 VAL A O 1
ATOM 855 N N . GLU A 1 108 ? -19.232 5.479 24.987 1.00 94.94 108 GLU A N 1
ATOM 856 C CA . GLU A 1 108 ? -19.522 6.892 25.259 1.00 94.94 108 GLU A CA 1
ATOM 857 C C . GLU A 1 108 ? -20.997 7.097 25.645 1.00 94.94 108 GLU A C 1
ATOM 859 O O . GLU A 1 108 ? -21.287 7.772 26.635 1.00 94.94 108 GLU A O 1
ATOM 864 N N . ASP A 1 109 ? -21.931 6.450 24.940 1.00 95.38 109 ASP A N 1
ATOM 865 C CA . ASP A 1 109 ? -23.356 6.461 25.295 1.00 95.38 109 ASP A CA 1
ATOM 866 C C . ASP A 1 109 ? -23.608 5.807 26.671 1.00 95.38 109 ASP A C 1
ATOM 868 O O . ASP A 1 109 ? -24.405 6.314 27.468 1.00 95.38 109 ASP A O 1
ATOM 872 N N . GLU A 1 110 ? -22.923 4.698 26.993 1.00 93.06 110 GLU A N 1
ATOM 873 C CA . GLU A 1 110 ? -22.979 4.067 28.325 1.00 93.06 110 GLU A CA 1
ATOM 874 C C . GLU A 1 110 ? -22.505 5.027 29.428 1.00 93.06 110 GLU A C 1
ATOM 876 O O . GLU A 1 110 ? -23.102 5.070 30.509 1.00 93.06 110 GLU A O 1
ATOM 881 N N . LEU A 1 111 ? -21.449 5.806 29.170 1.00 92.31 111 LEU A N 1
ATOM 882 C CA . LEU A 1 111 ? -20.935 6.796 30.115 1.00 92.31 111 LEU A CA 1
ATOM 883 C C . LEU A 1 111 ? -21.959 7.911 30.355 1.00 92.31 111 LEU A C 1
ATOM 885 O O . LEU A 1 111 ? -22.259 8.207 31.511 1.00 92.31 111 LEU A O 1
ATOM 889 N N . GLN A 1 112 ? -22.566 8.459 29.299 1.00 94.12 112 GLN A N 1
ATOM 890 C CA . GLN A 1 112 ? -23.616 9.479 29.428 1.00 94.12 112 GLN A CA 1
ATOM 891 C C . GLN A 1 112 ? -24.813 8.976 30.249 1.00 94.12 112 GLN A C 1
ATOM 893 O O . GLN A 1 112 ? -25.350 9.693 31.097 1.00 94.12 112 GLN A O 1
ATOM 898 N N . GLN A 1 113 ? -25.226 7.723 30.043 1.00 92.44 113 GLN A N 1
ATOM 899 C CA . GLN A 1 113 ? -26.294 7.108 30.836 1.00 92.44 113 GLN A CA 1
ATOM 900 C C . GLN A 1 113 ? -25.889 6.942 32.307 1.00 92.44 113 GLN A C 1
ATOM 902 O O . GLN A 1 113 ? -26.690 7.217 33.203 1.00 92.44 113 GLN A O 1
ATOM 907 N N . ALA A 1 114 ? -24.651 6.525 32.578 1.00 91.88 114 ALA A N 1
ATOM 908 C CA . ALA A 1 114 ? -24.130 6.394 33.936 1.00 91.88 114 ALA A CA 1
ATOM 909 C C . ALA A 1 114 ? -24.072 7.744 34.671 1.00 91.88 114 ALA A C 1
ATOM 911 O O . ALA A 1 114 ? -24.429 7.820 35.851 1.00 91.88 114 ALA A O 1
ATOM 912 N N . GLU A 1 115 ? -23.671 8.808 33.974 1.00 91.69 115 GLU A N 1
ATOM 913 C CA . GLU A 1 115 ? -23.660 10.180 34.487 1.00 91.69 115 GLU A CA 1
ATOM 914 C C . GLU A 1 115 ? -25.070 10.676 34.820 1.00 91.69 115 GLU A C 1
ATOM 916 O O . GLU A 1 115 ? -25.274 11.260 35.884 1.00 91.69 115 GLU A O 1
ATOM 921 N N . ALA A 1 116 ? -26.064 10.371 33.978 1.00 92.88 116 ALA A N 1
ATOM 922 C CA . ALA A 1 116 ? -27.464 10.713 34.233 1.00 92.88 116 ALA A CA 1
ATOM 923 C C . ALA A 1 116 ? -28.042 10.012 35.478 1.00 92.88 116 ALA A C 1
ATOM 925 O O . ALA A 1 116 ? -28.884 10.580 36.174 1.00 92.88 116 ALA A O 1
ATOM 926 N N . ILE A 1 117 ? -27.589 8.790 35.778 1.00 91.00 117 ILE A N 1
ATOM 927 C CA . ILE A 1 117 ? -27.974 8.050 36.992 1.00 91.00 117 ILE A CA 1
ATOM 928 C C . ILE A 1 117 ? -27.285 8.632 38.241 1.00 91.00 117 ILE A C 1
ATOM 930 O O . ILE A 1 117 ? -27.832 8.548 39.341 1.00 91.00 117 ILE A O 1
ATOM 934 N N . GLY A 1 118 ? -26.092 9.219 38.092 1.00 86.81 118 GLY A N 1
ATOM 935 C CA . GLY A 1 118 ? -25.352 9.874 39.175 1.00 86.81 118 GLY A CA 1
ATOM 936 C C . GLY A 1 118 ? -24.647 8.920 40.148 1.00 86.81 118 GLY A C 1
ATOM 937 O O . GLY A 1 118 ? -24.299 9.331 41.254 1.00 86.81 118 GLY A O 1
ATOM 938 N N . SER A 1 119 ? -24.432 7.653 39.771 1.00 88.00 119 SER A N 1
ATOM 939 C CA . SER A 1 119 ? -23.712 6.672 40.600 1.00 88.00 119 SER A CA 1
ATOM 940 C C . SER A 1 119 ? -22.197 6.701 40.321 1.00 88.00 119 SER A C 1
ATOM 942 O O . SER A 1 119 ? -21.780 6.296 39.230 1.00 88.00 119 SER A O 1
ATOM 944 N N . PRO A 1 120 ? -21.342 7.112 41.284 1.00 89.75 120 PRO A N 1
ATOM 945 C CA . PRO A 1 120 ? -19.903 7.291 41.052 1.00 89.75 120 PRO A CA 1
ATOM 946 C C . PRO A 1 120 ? -19.159 6.018 40.626 1.00 89.75 120 PRO A C 1
ATOM 948 O O . PRO A 1 120 ? -18.203 6.086 39.854 1.00 89.75 120 PRO A O 1
ATOM 951 N N . GLU A 1 121 ? -19.586 4.849 41.112 1.00 90.19 121 GLU A N 1
ATOM 952 C CA . GLU A 1 121 ? -18.958 3.567 40.769 1.00 90.19 121 GLU A CA 1
ATOM 953 C C . GLU A 1 121 ? -19.186 3.193 39.301 1.00 90.19 121 GLU A C 1
ATOM 955 O O . GLU A 1 121 ? -18.255 2.760 38.617 1.00 90.19 121 GLU A O 1
ATOM 960 N N . ILE A 1 122 ? -20.406 3.413 38.801 1.00 89.44 122 ILE A N 1
ATOM 961 C CA . ILE A 1 122 ? -20.778 3.093 37.419 1.00 89.44 122 ILE A CA 1
ATOM 962 C C . ILE A 1 122 ? -20.047 4.034 36.461 1.00 89.44 122 ILE A C 1
ATOM 964 O O . ILE A 1 122 ? -19.427 3.557 35.510 1.00 89.44 122 ILE A O 1
ATOM 968 N N . ILE A 1 123 ? -20.023 5.336 36.764 1.00 92.12 123 ILE A N 1
ATOM 969 C CA . ILE A 1 123 ? -19.307 6.352 35.974 1.00 92.12 123 ILE A CA 1
ATOM 970 C C . ILE A 1 123 ? -17.827 5.988 35.852 1.00 92.12 123 ILE A C 1
ATOM 972 O O . ILE A 1 123 ? -17.290 5.930 34.749 1.00 92.12 123 ILE A O 1
ATOM 976 N N . LYS A 1 124 ? -17.168 5.658 36.972 1.00 94.50 124 LYS A N 1
ATOM 977 C CA . LYS A 1 124 ? -15.754 5.263 36.956 1.00 94.50 124 LYS A CA 1
ATOM 978 C C . LYS A 1 124 ? -15.518 4.026 36.088 1.00 94.50 124 LYS A C 1
ATOM 980 O O . LYS A 1 124 ? -14.521 3.962 35.375 1.00 94.50 124 LYS A O 1
ATOM 985 N N . SER A 1 125 ? -16.416 3.044 36.145 1.00 90.56 125 SER A N 1
ATOM 986 C CA . SER A 1 125 ? -16.299 1.834 35.328 1.00 90.56 125 SER A CA 1
ATOM 987 C C . SER A 1 125 ? -16.486 2.108 33.832 1.00 90.56 125 SER A C 1
ATOM 989 O O . SER A 1 125 ? -15.745 1.550 33.027 1.00 90.56 125 SER A O 1
ATOM 991 N N . ALA A 1 126 ? -17.426 2.983 33.461 1.00 91.56 126 ALA A N 1
ATOM 992 C CA . ALA A 1 126 ? -17.682 3.366 32.077 1.00 91.56 126 ALA A CA 1
ATOM 993 C C . ALA A 1 126 ? -16.528 4.204 31.506 1.00 91.56 126 ALA A C 1
ATOM 995 O O . ALA A 1 126 ? -16.056 3.906 30.414 1.00 91.56 126 ALA A O 1
ATOM 996 N N . ALA A 1 127 ? -15.987 5.151 32.278 1.00 93.44 127 ALA A N 1
ATOM 997 C CA . ALA A 1 127 ? -14.831 5.954 31.875 1.00 93.44 127 ALA A CA 1
ATOM 998 C C . ALA A 1 127 ? -13.604 5.085 31.545 1.00 93.44 127 ALA A C 1
ATOM 1000 O O . ALA A 1 127 ? -12.980 5.263 30.508 1.00 93.44 127 ALA A O 1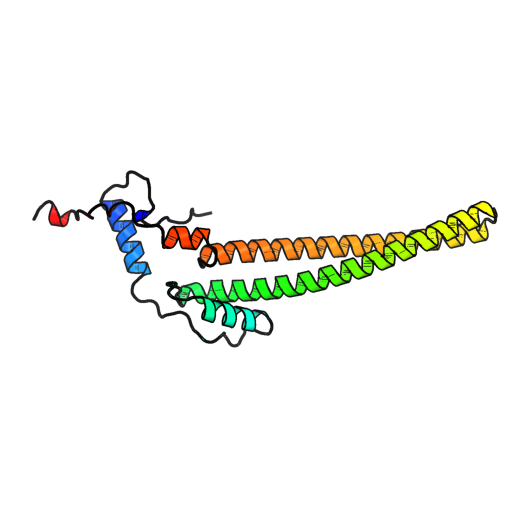
ATOM 1001 N N . ILE A 1 128 ? -13.318 4.057 32.356 1.00 95.31 128 ILE A N 1
ATOM 1002 C CA . ILE A 1 128 ? -12.224 3.108 32.073 1.00 95.31 128 ILE A CA 1
ATOM 1003 C C . ILE A 1 128 ? -12.438 2.376 30.738 1.00 95.31 128 ILE A C 1
ATOM 1005 O O . ILE A 1 128 ? -11.473 2.079 30.030 1.00 95.31 128 ILE A O 1
ATOM 1009 N N . LYS A 1 129 ? -13.689 2.048 30.390 1.00 95.12 129 LYS A N 1
ATOM 1010 C CA . LYS A 1 129 ? -13.992 1.421 29.099 1.00 95.12 129 LYS A CA 1
ATOM 1011 C C . LYS A 1 129 ? -13.783 2.403 27.942 1.00 95.12 129 LYS A C 1
ATOM 1013 O O . LYS A 1 129 ? -13.262 1.964 26.918 1.00 95.12 129 LYS A O 1
ATOM 1018 N N . VAL A 1 130 ? -14.171 3.676 28.101 1.00 95.81 130 VAL A N 1
ATOM 1019 C CA . VAL A 1 130 ? -13.943 4.734 27.096 1.00 95.81 130 VAL A CA 1
ATOM 1020 C C . VAL A 1 130 ? -12.446 4.869 26.841 1.00 95.81 130 VAL A C 1
ATOM 1022 O O . VAL A 1 130 ? -12.015 4.625 25.718 1.00 95.81 130 VAL A O 1
ATOM 1025 N N . ASP A 1 131 ? -11.645 5.089 27.888 1.00 95.25 131 ASP A N 1
ATOM 1026 C CA . ASP A 1 131 ? -10.183 5.227 27.786 1.00 95.25 131 ASP A CA 1
ATOM 1027 C C . ASP A 1 131 ? -9.542 4.029 27.054 1.00 95.25 131 ASP A C 1
ATOM 1029 O O . ASP A 1 131 ? -8.622 4.168 26.240 1.00 95.25 131 ASP A O 1
ATOM 1033 N N . GLY A 1 132 ? -10.032 2.815 27.337 1.00 95.12 132 GLY A N 1
ATOM 1034 C CA . GLY A 1 132 ? -9.579 1.590 26.681 1.00 95.12 132 GLY A CA 1
ATOM 1035 C C . GLY A 1 132 ? -9.956 1.514 25.198 1.00 95.12 132 GLY A C 1
ATOM 1036 O O . GLY A 1 132 ? -9.146 1.059 24.384 1.00 95.12 132 GLY A O 1
ATOM 1037 N N . ALA A 1 133 ? -11.163 1.953 24.838 1.00 94.75 133 ALA A N 1
ATOM 1038 C CA . ALA A 1 133 ? -11.641 1.993 23.459 1.00 94.75 133 ALA A CA 1
ATOM 1039 C C . ALA A 1 133 ? -10.940 3.088 22.638 1.00 94.75 133 ALA A C 1
ATOM 1041 O O . ALA A 1 133 ? -10.513 2.810 21.515 1.00 94.75 133 ALA A O 1
ATOM 1042 N N . GLU A 1 134 ? -10.735 4.280 23.205 1.00 95.56 134 GLU A N 1
ATOM 1043 C CA . GLU A 1 134 ? -9.946 5.365 22.601 1.00 95.56 134 GLU A CA 1
ATOM 1044 C C . GLU A 1 134 ? -8.517 4.894 22.318 1.00 95.56 134 GLU A C 1
ATOM 1046 O O . GLU A 1 134 ? -8.047 4.944 21.182 1.00 95.56 134 GLU A O 1
ATOM 1051 N N . SER A 1 135 ? -7.866 4.288 23.318 1.00 95.44 135 SER A N 1
ATOM 1052 C CA . SER A 1 135 ? -6.516 3.734 23.170 1.00 95.44 135 SER A CA 1
ATOM 1053 C C . SER A 1 135 ? -6.421 2.682 22.057 1.00 95.44 135 SER A C 1
ATOM 1055 O O . SER A 1 135 ? -5.381 2.550 21.403 1.00 95.44 135 SER A O 1
ATOM 1057 N N . ALA A 1 136 ? -7.477 1.892 21.837 1.00 95.50 136 ALA A N 1
ATOM 1058 C CA . ALA A 1 136 ? -7.530 0.918 20.749 1.00 95.50 136 ALA A CA 1
ATOM 1059 C C . ALA A 1 136 ? -7.689 1.595 19.377 1.00 95.50 136 ALA A C 1
ATOM 1061 O O . ALA A 1 136 ? -7.042 1.166 18.414 1.00 95.50 136 ALA A O 1
ATOM 1062 N N . CYS A 1 137 ? -8.502 2.652 19.290 1.00 95.00 137 CYS A N 1
ATOM 1063 C CA . CYS A 1 137 ? -8.653 3.464 18.084 1.00 95.00 137 CYS A CA 1
ATOM 1064 C C . CYS A 1 137 ? -7.319 4.116 17.702 1.00 95.00 137 CYS A C 1
ATOM 1066 O O . CYS A 1 137 ? -6.842 3.894 16.589 1.00 95.00 137 CYS A O 1
ATOM 1068 N N . ASP A 1 138 ? -6.637 4.769 18.646 1.00 96.12 138 ASP A N 1
ATOM 1069 C CA . ASP A 1 138 ? -5.331 5.412 18.433 1.00 96.12 138 ASP A CA 1
ATOM 1070 C C . ASP A 1 138 ? -4.277 4.441 17.877 1.00 96.12 138 ASP A C 1
ATOM 1072 O O . ASP A 1 138 ? -3.499 4.752 16.965 1.00 96.12 138 ASP A O 1
ATOM 1076 N N . GLN A 1 139 ? -4.245 3.213 18.402 1.00 96.00 139 GLN A N 1
ATOM 1077 C CA . GLN A 1 139 ? -3.336 2.173 17.919 1.00 96.00 139 GLN A CA 1
ATOM 1078 C C . GLN A 1 139 ? -3.643 1.764 16.474 1.00 96.00 139 GLN A C 1
ATOM 1080 O O . GLN A 1 139 ? -2.717 1.522 15.686 1.00 96.00 139 GLN A O 1
ATOM 1085 N N . LEU A 1 140 ? -4.925 1.667 16.118 1.00 96.44 140 LEU A N 1
ATOM 1086 C CA . LEU A 1 140 ? -5.368 1.333 14.767 1.00 96.44 140 LEU A CA 1
ATOM 1087 C C . LEU A 1 140 ? -5.100 2.477 13.791 1.00 96.44 140 LEU A C 1
ATOM 1089 O O . LEU A 1 140 ? -4.608 2.208 12.695 1.00 96.44 140 LEU A O 1
ATOM 1093 N N . GLU A 1 141 ? -5.308 3.728 14.192 1.00 96.12 141 GLU A N 1
ATOM 1094 C CA . GLU A 1 141 ? -4.964 4.902 13.387 1.00 96.12 141 GLU A CA 1
ATOM 1095 C C . GLU A 1 141 ? -3.459 4.980 13.121 1.00 96.12 141 GLU A C 1
ATOM 1097 O O . GLU A 1 141 ? -3.031 5.057 11.967 1.00 96.12 141 GLU A O 1
ATOM 1102 N N . SER A 1 142 ? -2.627 4.811 14.154 1.00 96.25 142 SER A N 1
ATOM 1103 C CA . SER A 1 142 ? -1.169 4.760 13.983 1.00 96.25 142 SER A CA 1
ATOM 1104 C C . SER A 1 142 ? -0.745 3.638 13.030 1.00 96.25 142 SER A C 1
ATOM 1106 O O . SER A 1 142 ? 0.200 3.778 12.245 1.00 96.25 142 SER A O 1
ATOM 1108 N N . LYS A 1 143 ? -1.434 2.493 13.072 1.00 96.50 143 LYS A N 1
ATOM 1109 C CA . LYS A 1 143 ? -1.193 1.380 12.151 1.00 96.50 143 LYS A CA 1
ATOM 1110 C C . LYS A 1 143 ? -1.646 1.715 10.727 1.00 96.50 143 LYS A C 1
ATOM 1112 O O . LYS A 1 143 ? -0.904 1.400 9.794 1.00 96.50 143 LYS A O 1
ATOM 1117 N N . ARG A 1 144 ? -2.801 2.363 10.554 1.00 96.69 144 ARG A N 1
ATOM 1118 C CA . ARG A 1 144 ? -3.324 2.843 9.263 1.00 96.69 144 ARG A CA 1
ATOM 1119 C C . ARG A 1 144 ? -2.312 3.769 8.596 1.00 96.69 144 ARG A C 1
ATOM 1121 O O . ARG A 1 144 ? -1.921 3.526 7.456 1.00 96.69 144 ARG A O 1
ATOM 1128 N N . ASP A 1 145 ? -1.778 4.736 9.334 1.00 96.44 145 ASP A N 1
ATOM 1129 C CA . ASP A 1 145 ? -0.809 5.709 8.821 1.00 96.44 145 ASP A CA 1
ATOM 1130 C C . ASP A 1 145 ? 0.499 5.054 8.356 1.00 96.44 145 ASP A C 1
ATOM 1132 O O . ASP A 1 145 ? 1.066 5.412 7.317 1.00 96.44 145 ASP A O 1
ATOM 1136 N N . ARG A 1 146 ? 0.971 4.030 9.079 1.00 96.69 146 ARG A N 1
ATOM 1137 C CA . ARG A 1 146 ? 2.140 3.235 8.662 1.00 96.69 146 ARG A CA 1
ATOM 1138 C C . ARG A 1 146 ? 1.884 2.506 7.345 1.00 96.69 146 ARG A C 1
ATOM 1140 O O . ARG A 1 146 ? 2.777 2.460 6.495 1.00 96.69 146 ARG A O 1
ATOM 1147 N N . GLU A 1 147 ? 0.697 1.935 7.163 1.00 95.38 147 GLU A N 1
ATOM 1148 C CA . GLU A 1 147 ? 0.327 1.249 5.923 1.00 95.38 147 GLU A CA 1
ATOM 1149 C C . GLU A 1 147 ? 0.155 2.238 4.762 1.00 95.38 147 GLU A C 1
ATOM 1151 O O . GLU A 1 147 ? 0.666 1.975 3.673 1.00 95.38 147 GLU A O 1
ATOM 1156 N N . ILE A 1 148 ? -0.431 3.417 4.996 1.00 96.56 148 ILE A N 1
ATOM 1157 C CA . ILE A 1 148 ? -0.503 4.505 4.007 1.00 96.56 148 ILE A CA 1
ATOM 1158 C C . ILE A 1 148 ? 0.905 4.933 3.574 1.00 96.56 148 ILE A C 1
ATOM 1160 O O . ILE A 1 148 ? 1.185 5.030 2.378 1.00 96.56 148 ILE A O 1
ATOM 1164 N N . SER A 1 149 ? 1.831 5.112 4.518 1.00 97.38 149 SER A N 1
ATOM 1165 C CA . SER A 1 149 ? 3.226 5.464 4.222 1.00 97.38 149 SER A CA 1
ATOM 1166 C C . SER A 1 149 ? 3.934 4.391 3.380 1.00 97.38 149 SER A C 1
ATOM 1168 O O . SER A 1 149 ? 4.623 4.689 2.396 1.00 97.38 149 SER A O 1
ATOM 1170 N N . ARG A 1 150 ? 3.719 3.108 3.698 1.00 96.00 150 ARG A N 1
ATOM 1171 C CA . ARG A 1 150 ? 4.228 1.982 2.896 1.00 96.00 150 ARG A CA 1
ATOM 1172 C C . ARG A 1 150 ? 3.626 1.966 1.493 1.00 96.00 150 ARG A C 1
ATOM 1174 O O . ARG A 1 150 ? 4.351 1.713 0.527 1.00 96.00 150 ARG A O 1
ATOM 1181 N N . LEU A 1 151 ? 2.331 2.251 1.376 1.00 96.38 151 LEU A N 1
ATOM 1182 C CA . LEU A 1 151 ? 1.617 2.303 0.105 1.00 96.38 151 LEU A CA 1
ATOM 1183 C C . LEU A 1 151 ? 2.139 3.440 -0.778 1.00 96.38 151 LEU A C 1
ATOM 1185 O O . LEU A 1 151 ? 2.393 3.225 -1.965 1.00 96.38 151 LEU A O 1
ATOM 1189 N N . ASP A 1 152 ? 2.361 4.623 -0.205 1.00 96.44 152 ASP A N 1
ATOM 1190 C CA . ASP A 1 152 ? 2.953 5.771 -0.892 1.00 96.44 152 ASP A CA 1
ATOM 1191 C C . ASP A 1 152 ? 4.367 5.446 -1.395 1.00 96.44 152 ASP A C 1
ATOM 1193 O O . ASP A 1 152 ? 4.676 5.647 -2.574 1.00 96.44 152 ASP A O 1
ATOM 1197 N N . LYS A 1 153 ? 5.206 4.827 -0.553 1.00 96.50 153 LYS A N 1
ATOM 1198 C CA . LYS A 1 153 ? 6.547 4.374 -0.953 1.00 96.50 153 LYS A CA 1
ATOM 1199 C C . LYS A 1 153 ? 6.492 3.378 -2.112 1.00 96.50 153 LYS A C 1
ATOM 1201 O O . LYS A 1 153 ? 7.241 3.528 -3.079 1.00 96.50 153 LYS A O 1
ATOM 1206 N N . ALA A 1 154 ? 5.618 2.376 -2.046 1.00 96.06 154 ALA A N 1
ATOM 1207 C CA . ALA A 1 154 ? 5.450 1.418 -3.136 1.00 96.06 154 ALA A CA 1
ATOM 1208 C C . ALA A 1 154 ? 4.981 2.118 -4.422 1.00 96.06 154 ALA A C 1
ATOM 1210 O O . ALA A 1 154 ? 5.558 1.913 -5.488 1.00 96.06 154 ALA A O 1
ATOM 1211 N N . THR A 1 155 ? 4.008 3.023 -4.312 1.00 94.81 155 THR A N 1
ATOM 1212 C CA . THR A 1 155 ? 3.449 3.784 -5.437 1.00 94.81 155 THR A CA 1
ATOM 1213 C C . THR A 1 155 ? 4.498 4.665 -6.114 1.00 94.81 155 THR A C 1
ATOM 1215 O O . THR A 1 155 ? 4.572 4.699 -7.344 1.00 94.81 155 THR A O 1
ATOM 1218 N N . LYS A 1 156 ? 5.345 5.354 -5.342 1.00 95.44 156 LYS A N 1
ATOM 1219 C CA . LYS A 1 156 ? 6.447 6.176 -5.868 1.00 95.44 156 LYS A CA 1
ATOM 1220 C C . LYS A 1 156 ? 7.463 5.337 -6.642 1.00 95.44 156 LYS A C 1
ATOM 1222 O O . LYS A 1 156 ? 7.828 5.716 -7.753 1.00 95.44 156 LYS A O 1
ATOM 1227 N N . ASN A 1 157 ? 7.856 4.180 -6.105 1.00 94.69 157 ASN A N 1
ATOM 1228 C CA . ASN A 1 157 ? 8.774 3.265 -6.791 1.00 94.69 157 ASN A CA 1
ATOM 1229 C C . ASN A 1 157 ? 8.166 2.697 -8.082 1.00 94.69 157 ASN A C 1
ATOM 1231 O O . ASN A 1 157 ? 8.822 2.716 -9.120 1.00 94.69 157 ASN A O 1
ATOM 1235 N N . ILE A 1 158 ? 6.898 2.271 -8.051 1.00 93.94 158 ILE A N 1
ATOM 1236 C CA . ILE A 1 158 ? 6.169 1.793 -9.239 1.00 93.94 158 ILE A CA 1
ATOM 1237 C C . ILE A 1 158 ? 6.126 2.880 -10.315 1.00 93.94 158 ILE A C 1
ATOM 1239 O O . ILE A 1 158 ? 6.409 2.596 -11.475 1.00 93.94 158 ILE A O 1
ATOM 1243 N N . LYS A 1 159 ? 5.798 4.127 -9.951 1.00 91.38 159 LYS A N 1
ATOM 1244 C CA . LYS A 1 159 ? 5.752 5.257 -10.894 1.00 91.38 159 LYS A CA 1
ATOM 1245 C C . LYS A 1 159 ? 7.123 5.563 -11.501 1.00 91.38 159 LYS A C 1
ATOM 1247 O O . LYS A 1 159 ? 7.194 5.813 -12.704 1.00 91.38 159 LYS A O 1
ATOM 1252 N N . GLY A 1 160 ? 8.185 5.531 -10.692 1.00 90.62 160 GLY A N 1
ATOM 1253 C CA . GLY A 1 160 ? 9.564 5.718 -11.151 1.00 90.62 160 GLY A CA 1
ATOM 1254 C C . GLY A 1 160 ? 9.961 4.654 -12.172 1.00 90.62 160 GLY A C 1
ATOM 1255 O O . GLY A 1 160 ? 10.195 4.977 -13.334 1.00 90.62 160 GLY A O 1
ATOM 1256 N N . LEU A 1 161 ? 9.879 3.384 -11.771 1.00 89.88 161 LEU A N 1
ATOM 1257 C CA . LEU A 1 161 ? 10.231 2.236 -12.610 1.00 89.88 161 LEU A CA 1
ATOM 1258 C C . LEU A 1 161 ? 9.358 2.144 -13.870 1.00 89.88 161 LEU A C 1
ATOM 1260 O O . LEU A 1 161 ? 9.859 1.860 -14.951 1.00 89.88 161 LEU A O 1
ATOM 1264 N N . ALA A 1 162 ? 8.060 2.457 -13.785 1.00 87.94 162 ALA A N 1
ATOM 1265 C CA . ALA A 1 162 ? 7.193 2.521 -14.965 1.00 87.94 162 ALA A CA 1
ATOM 1266 C C . ALA A 1 162 ? 7.618 3.615 -15.955 1.00 87.94 162 ALA A C 1
ATOM 1268 O O . ALA A 1 162 ? 7.410 3.470 -17.160 1.00 87.94 162 ALA A O 1
ATOM 1269 N N . SER A 1 163 ? 8.161 4.732 -15.463 1.00 85.62 163 SER A N 1
ATOM 1270 C CA . SER A 1 163 ? 8.686 5.793 -16.321 1.00 85.62 163 SER A CA 1
ATOM 1271 C C . SER A 1 163 ? 9.988 5.388 -16.993 1.00 85.62 163 SER A C 1
ATOM 1273 O O . SER A 1 163 ? 10.154 5.727 -18.165 1.00 85.62 163 SER A O 1
ATOM 1275 N N . ASP A 1 164 ? 10.868 4.693 -16.272 1.00 83.69 164 ASP A N 1
ATOM 1276 C CA . ASP A 1 164 ? 12.159 4.211 -16.773 1.00 83.69 164 ASP A CA 1
ATOM 1277 C C . ASP A 1 164 ? 11.961 3.122 -17.839 1.00 83.69 164 ASP A C 1
ATOM 1279 O O . ASP A 1 164 ? 12.456 3.257 -18.954 1.00 83.69 164 ASP A O 1
ATOM 1283 N N . LEU A 1 165 ? 11.077 2.155 -17.574 1.00 81.88 165 LEU A N 1
ATOM 1284 C CA . LEU A 1 165 ? 10.730 1.057 -18.486 1.00 81.88 165 LEU A CA 1
ATOM 1285 C C . LEU A 1 165 ? 9.829 1.460 -19.672 1.00 81.88 165 LEU A C 1
ATOM 1287 O O . LEU A 1 165 ? 9.413 0.607 -20.453 1.00 81.88 165 LEU A O 1
ATOM 1291 N N . GLY A 1 166 ? 9.431 2.730 -19.795 1.00 78.81 166 GLY A N 1
ATOM 1292 C CA . GLY A 1 166 ? 8.522 3.157 -20.867 1.00 78.81 166 GLY A CA 1
ATOM 1293 C C . GLY A 1 166 ? 7.107 2.569 -20.773 1.00 78.81 166 GLY A C 1
ATOM 1294 O O . GLY A 1 166 ? 6.385 2.490 -21.766 1.00 78.81 166 GLY A O 1
ATOM 1295 N N . LEU A 1 167 ? 6.674 2.147 -19.585 1.00 81.44 167 LEU A N 1
ATOM 1296 C CA . LEU A 1 167 ? 5.363 1.527 -19.383 1.00 81.44 167 LEU A CA 1
ATOM 1297 C C . LEU A 1 167 ? 4.220 2.547 -19.306 1.00 81.44 167 LEU A C 1
ATOM 1299 O O . LEU A 1 167 ? 3.062 2.156 -19.419 1.00 81.44 167 LEU A O 1
ATOM 1303 N N . ASN A 1 168 ? 4.520 3.841 -19.157 1.00 79.25 168 ASN A N 1
ATOM 1304 C CA . ASN A 1 168 ? 3.513 4.902 -19.155 1.00 79.25 168 ASN A CA 1
ATOM 1305 C C . ASN A 1 168 ? 3.381 5.602 -20.523 1.00 79.25 168 ASN A C 1
ATOM 1307 O O . ASN A 1 168 ? 4.325 5.662 -21.311 1.00 79.25 168 ASN A O 1
ATOM 1311 N N . VAL A 1 169 ? 2.191 6.151 -20.790 1.00 66.12 169 VAL A N 1
ATOM 1312 C CA . VAL A 1 169 ? 1.848 6.785 -22.075 1.00 66.12 169 VAL A CA 1
ATOM 1313 C C . VAL A 1 169 ? 2.774 7.954 -22.399 1.00 66.12 169 VAL A C 1
ATOM 1315 O O . VAL A 1 169 ? 3.208 8.062 -23.534 1.00 66.12 169 VAL A O 1
ATOM 1318 N N . ASN A 1 170 ? 3.152 8.782 -21.423 1.00 70.94 170 ASN A N 1
ATOM 1319 C CA . ASN A 1 170 ? 4.043 9.925 -21.656 1.00 70.94 170 ASN A CA 1
ATOM 1320 C C . ASN A 1 170 ? 5.442 9.494 -22.118 1.00 70.94 170 ASN A C 1
ATOM 1322 O O . ASN A 1 170 ? 5.975 10.058 -23.071 1.00 70.94 170 ASN A O 1
ATOM 1326 N N . SER A 1 171 ? 6.024 8.475 -21.481 1.00 71.00 171 SER A N 1
ATOM 1327 C CA . SER A 1 171 ? 7.291 7.874 -21.894 1.00 71.00 171 SER A CA 1
ATOM 1328 C C . SER A 1 171 ? 7.157 7.254 -23.289 1.00 71.00 171 SER A C 1
ATOM 1330 O O . SER A 1 171 ? 8.037 7.453 -24.121 1.00 71.00 171 SER A O 1
ATOM 1332 N N . ARG A 1 172 ? 6.038 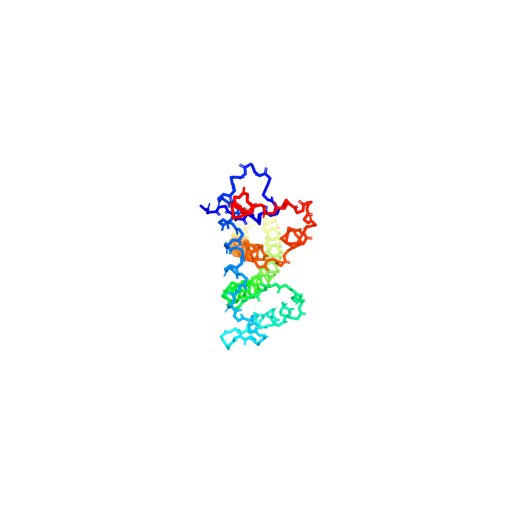6.577 -23.594 1.00 69.56 172 ARG A N 1
ATOM 1333 C CA . ARG A 1 172 ? 5.779 6.011 -24.934 1.00 69.56 172 ARG A CA 1
ATOM 1334 C C . ARG A 1 172 ? 5.587 7.080 -26.001 1.00 69.56 172 ARG A C 1
ATOM 1336 O O . ARG A 1 172 ? 6.120 6.946 -27.090 1.00 69.56 172 ARG A O 1
ATOM 1343 N N . MET A 1 173 ? 4.867 8.152 -25.692 1.00 63.44 173 MET A N 1
ATOM 1344 C CA . MET A 1 173 ? 4.686 9.294 -26.583 1.00 63.44 173 MET A CA 1
ATOM 1345 C C . MET A 1 173 ? 6.006 10.002 -26.841 1.00 63.44 173 MET A C 1
ATOM 1347 O O . MET A 1 173 ? 6.218 10.461 -27.950 1.00 63.44 173 MET A O 1
ATOM 1351 N N . GLN A 1 174 ? 6.911 10.068 -25.862 1.00 66.56 174 GLN A N 1
ATOM 1352 C CA . GLN A 1 174 ? 8.274 10.514 -26.121 1.00 66.56 174 GLN A CA 1
ATOM 1353 C C . GLN A 1 174 ? 8.955 9.54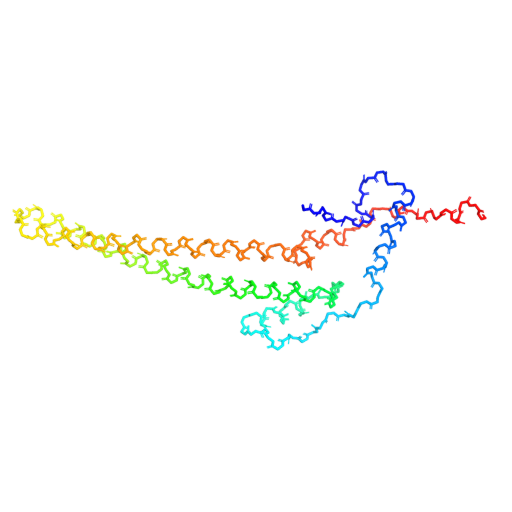0 -27.090 1.00 66.56 174 GLN A C 1
ATOM 1355 O O . GLN A 1 174 ? 9.358 9.960 -28.170 1.00 66.56 174 GLN A O 1
ATOM 1360 N N . MET A 1 175 ? 9.020 8.244 -26.774 1.00 64.69 175 MET A N 1
ATOM 1361 C CA . MET A 1 175 ? 9.678 7.242 -27.632 1.00 64.69 175 MET A CA 1
ATOM 1362 C C . MET A 1 175 ? 9.142 7.210 -29.075 1.00 64.69 175 MET A C 1
ATOM 1364 O O . MET A 1 175 ? 9.933 7.068 -30.003 1.00 64.69 175 MET A O 1
ATOM 1368 N N . ASN A 1 176 ? 7.833 7.402 -29.258 1.00 62.50 176 ASN A N 1
ATOM 1369 C CA . ASN A 1 176 ? 7.137 7.298 -30.543 1.00 62.50 176 ASN A CA 1
ATOM 1370 C C . ASN A 1 176 ? 6.745 8.657 -31.145 1.00 62.50 176 ASN A C 1
ATOM 1372 O O . ASN A 1 176 ? 6.007 8.688 -32.130 1.00 62.50 176 ASN A O 1
ATOM 1376 N N . MET A 1 177 ? 7.173 9.784 -30.559 1.00 55.78 177 MET A N 1
ATOM 1377 C CA . MET A 1 177 ? 6.847 11.104 -31.104 1.00 55.78 177 MET A CA 1
ATOM 1378 C C . MET A 1 177 ? 7.413 11.187 -32.527 1.00 55.78 177 MET A C 1
ATOM 1380 O O . MET A 1 177 ? 8.595 10.870 -32.706 1.00 55.78 177 MET A O 1
ATOM 1384 N N . PRO A 1 178 ? 6.605 11.593 -33.530 1.00 51.69 178 PRO A N 1
ATOM 1385 C CA . PRO A 1 178 ? 7.092 11.734 -34.891 1.00 51.69 178 PRO A CA 1
ATOM 1386 C C . PRO A 1 178 ? 8.316 12.639 -34.856 1.00 51.69 178 PRO A C 1
ATOM 1388 O O . PRO A 1 178 ? 8.286 13.721 -34.262 1.00 51.69 178 PRO A O 1
ATOM 1391 N N . LYS A 1 179 ? 9.415 12.142 -35.426 1.00 52.31 179 LYS A N 1
ATOM 1392 C CA . LYS A 1 179 ? 10.643 12.910 -35.573 1.00 52.31 179 LYS A CA 1
ATOM 1393 C C . LYS A 1 179 ? 10.253 14.151 -36.378 1.00 52.31 179 LYS A C 1
ATOM 1395 O O . LYS A 1 179 ? 9.956 14.031 -37.561 1.00 52.31 179 LYS A O 1
ATOM 1400 N N . GLY A 1 180 ? 10.162 15.317 -35.736 1.00 49.00 180 GLY A N 1
ATOM 1401 C CA . GLY A 1 180 ? 10.136 16.569 -36.487 1.00 49.00 180 GLY A CA 1
ATOM 1402 C C . GLY A 1 180 ? 11.368 16.550 -37.379 1.00 49.00 180 GLY A C 1
ATOM 1403 O O . GLY A 1 180 ? 12.422 16.212 -36.843 1.00 49.00 180 GLY A O 1
ATOM 1404 N N . GLU A 1 181 ? 11.158 16.764 -38.685 1.00 44.03 181 GLU A N 1
ATOM 1405 C CA . GLU A 1 181 ? 12.125 16.712 -39.795 1.00 44.03 181 GLU A CA 1
ATOM 1406 C C . GLU A 1 181 ? 13.502 16.207 -39.371 1.00 44.03 181 GLU A C 1
ATOM 1408 O O . GLU A 1 181 ? 14.224 16.912 -38.660 1.00 44.03 181 GLU A O 1
ATOM 1413 N N . GLU A 1 182 ? 13.853 14.978 -39.772 1.00 46.78 182 GLU A N 1
ATOM 1414 C CA . GLU A 1 182 ? 15.210 14.464 -39.601 1.00 46.78 182 GLU A CA 1
ATOM 1415 C C . GLU A 1 182 ? 16.181 15.561 -40.036 1.00 46.78 182 GLU A C 1
ATOM 1417 O O . GLU A 1 182 ? 16.294 15.860 -41.221 1.00 46.78 182 GLU A O 1
ATOM 1422 N N . LYS A 1 183 ? 16.838 16.220 -39.072 1.00 47.72 183 LYS A N 1
ATOM 1423 C CA . LYS A 1 183 ? 17.965 17.080 -39.399 1.00 47.72 183 LYS A CA 1
ATOM 1424 C C . LYS A 1 183 ? 18.952 16.131 -40.040 1.00 47.72 183 LYS A C 1
ATOM 1426 O O . LYS A 1 183 ? 19.476 15.266 -39.333 1.00 47.72 183 LYS A O 1
ATOM 1431 N N . GLU A 1 184 ? 19.110 16.230 -41.358 1.00 47.16 184 GLU A N 1
ATOM 1432 C CA . GLU A 1 184 ? 20.076 15.431 -42.092 1.00 47.16 184 GLU A CA 1
ATOM 1433 C C . GLU A 1 184 ? 21.386 15.483 -41.313 1.00 47.16 184 GLU A C 1
ATOM 1435 O O . GLU A 1 184 ? 21.928 16.553 -41.016 1.00 47.16 184 GLU A O 1
ATOM 1440 N N . HIS A 1 185 ? 21.834 14.314 -40.863 1.00 48.97 185 HIS A N 1
ATOM 1441 C CA . HIS A 1 185 ? 23.052 14.209 -40.088 1.00 48.97 185 HIS A CA 1
ATOM 1442 C C . HIS A 1 185 ? 24.220 14.439 -41.049 1.00 48.97 185 HIS A C 1
ATOM 1444 O O . HIS A 1 185 ? 24.786 13.491 -41.599 1.00 48.97 185 HIS A O 1
ATOM 1450 N N . HIS A 1 186 ? 24.586 15.700 -41.272 1.00 54.47 186 HIS A N 1
ATOM 1451 C CA . HIS A 1 186 ? 25.787 16.047 -42.017 1.00 54.47 186 HIS A CA 1
ATOM 1452 C C . HIS A 1 186 ? 26.999 15.622 -41.186 1.00 54.47 186 HIS A C 1
ATOM 1454 O O . HIS A 1 186 ? 27.447 16.315 -40.274 1.00 54.47 186 HIS A O 1
ATOM 1460 N N . SER A 1 187 ? 27.506 14.424 -41.478 1.00 56.31 187 SER A N 1
ATOM 1461 C CA . SER A 1 187 ? 28.806 13.988 -40.989 1.00 56.31 187 SER A CA 1
ATOM 1462 C C . SER A 1 187 ? 29.866 14.963 -41.495 1.00 56.31 187 SER A C 1
ATOM 1464 O O . SER A 1 187 ? 29.869 15.307 -42.677 1.00 56.31 187 SER A O 1
ATOM 1466 N N . LEU A 1 188 ? 30.825 15.329 -40.641 1.00 59.25 188 LEU A N 1
ATOM 1467 C CA . LEU A 1 188 ? 32.004 16.104 -41.057 1.00 59.25 188 LEU A CA 1
ATOM 1468 C C . LEU A 1 188 ? 32.747 15.444 -42.233 1.00 59.25 188 LEU A C 1
ATOM 1470 O O . LEU A 1 188 ? 33.393 16.127 -43.021 1.00 59.25 188 LEU A O 1
ATOM 1474 N N . LYS A 1 189 ? 32.606 14.122 -42.392 1.00 55.47 189 LYS A N 1
ATOM 1475 C CA . LYS A 1 189 ? 33.185 13.345 -43.491 1.00 55.47 189 LYS A CA 1
ATOM 1476 C C . LYS A 1 189 ? 32.525 13.613 -44.851 1.00 55.47 189 LYS A C 1
ATOM 1478 O O . LYS A 1 189 ? 33.163 13.381 -45.866 1.00 55.47 189 LYS A O 1
ATOM 1483 N N . GLY A 1 190 ? 31.284 14.103 -44.876 1.00 53.44 190 GLY A N 1
ATOM 1484 C CA . GLY A 1 190 ? 30.570 14.485 -46.102 1.00 53.44 190 GLY A CA 1
ATOM 1485 C C . GLY A 1 190 ? 30.733 15.957 -46.496 1.00 53.44 190 GLY A C 1
ATOM 1486 O O . GLY A 1 190 ? 30.305 16.334 -47.576 1.00 53.44 190 GLY A O 1
ATOM 1487 N N . MET A 1 191 ? 31.333 16.793 -45.639 1.00 57.28 191 MET A N 1
ATOM 1488 C CA . MET A 1 191 ? 31.555 18.223 -45.918 1.00 57.28 191 MET A CA 1
ATOM 1489 C C . MET A 1 191 ? 32.920 18.512 -46.563 1.00 57.28 191 MET A C 1
ATOM 1491 O O . MET A 1 191 ? 33.135 19.609 -47.067 1.00 57.28 191 MET A O 1
ATOM 1495 N N . PHE A 1 192 ? 33.839 17.544 -46.524 1.00 58.09 192 PHE A N 1
ATOM 1496 C CA . PHE A 1 192 ? 35.216 17.661 -47.024 1.00 58.09 192 PHE A CA 1
ATOM 1497 C C . PHE A 1 192 ? 35.602 16.513 -47.979 1.00 58.09 192 PHE A C 1
ATOM 1499 O O . PHE A 1 192 ? 36.791 16.246 -48.156 1.00 58.09 192 PHE A O 1
ATOM 1506 N N . GLY A 1 193 ? 34.613 15.801 -48.530 1.00 48.25 193 GLY A N 1
ATOM 1507 C CA . GLY A 1 193 ? 34.788 14.700 -49.484 1.00 48.25 193 GLY A CA 1
ATOM 1508 C C . GLY A 1 193 ? 34.396 15.100 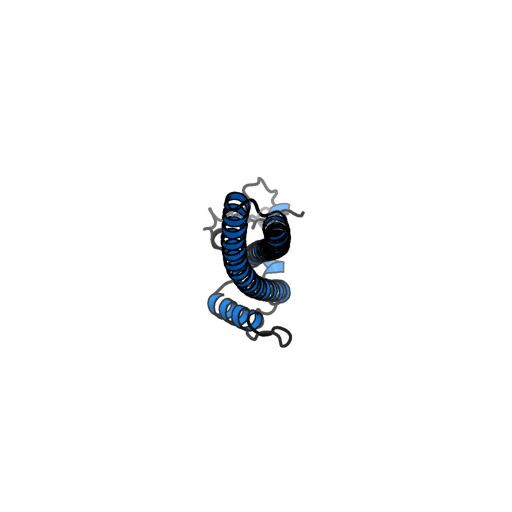-50.895 1.00 48.25 193 GLY A C 1
ATOM 1509 O O . GLY A 1 193 ? 33.436 15.891 -51.017 1.00 48.25 193 GLY A O 1
#